Protein AF-A0AAV7W2D0-F1 (afdb_monomer_lite)

Structure (mmCIF, N/CA/C/O backbone):
data_AF-A0AAV7W2D0-F1
#
_entry.id   AF-A0AAV7W2D0-F1
#
loop_
_atom_site.group_PDB
_atom_site.id
_atom_site.type_symbol
_atom_site.label_atom_id
_atom_site.label_alt_id
_atom_site.label_comp_id
_atom_site.label_asym_id
_atom_site.label_entity_id
_atom_site.label_seq_id
_atom_site.pdbx_PDB_ins_code
_atom_site.Cartn_x
_atom_site.Cartn_y
_atom_site.Cartn_z
_atom_site.occupancy
_atom_site.B_iso_or_equiv
_atom_site.auth_seq_id
_atom_site.auth_comp_id
_atom_site.auth_asym_id
_atom_site.auth_atom_id
_atom_site.pdbx_PDB_model_num
ATOM 1 N N . MET A 1 1 ? 49.960 -11.521 -63.221 1.00 61.97 1 MET A N 1
ATOM 2 C CA . MET A 1 1 ? 49.746 -10.919 -61.881 1.00 61.97 1 MET A CA 1
ATOM 3 C C . MET A 1 1 ? 48.527 -9.995 -61.868 1.00 61.97 1 MET A C 1
ATOM 5 O O . MET A 1 1 ? 47.750 -10.076 -60.932 1.00 61.97 1 MET A O 1
ATOM 9 N N . THR A 1 2 ? 48.315 -9.189 -62.912 1.00 75.69 2 THR A N 1
ATOM 10 C CA . THR A 1 2 ? 47.160 -8.281 -63.074 1.00 75.69 2 THR A CA 1
ATOM 11 C C . THR A 1 2 ? 45.812 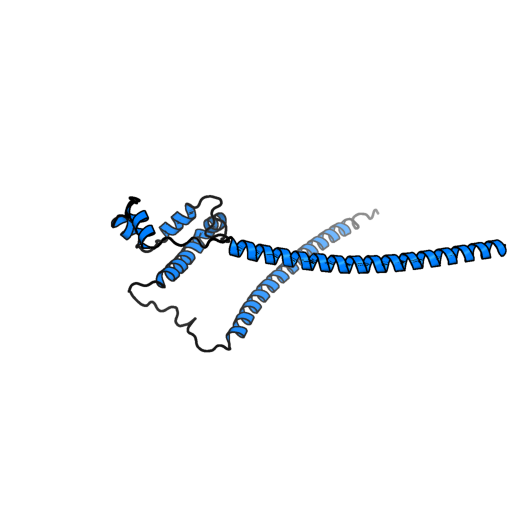-9.000 -63.200 1.00 75.69 2 THR A C 1
ATOM 13 O O . THR A 1 2 ? 44.880 -8.666 -62.487 1.00 75.69 2 THR A O 1
ATOM 16 N N . GLU A 1 3 ? 45.738 -10.079 -63.980 1.00 79.62 3 GLU A N 1
ATOM 17 C CA . GLU A 1 3 ? 44.496 -10.849 -64.199 1.00 79.62 3 GLU A CA 1
ATOM 18 C C . GLU A 1 3 ? 43.924 -11.488 -62.915 1.00 79.62 3 GLU A C 1
ATOM 20 O O . GLU A 1 3 ? 42.714 -11.597 -62.721 1.00 79.62 3 GLU A O 1
ATOM 25 N N . SER A 1 4 ? 44.803 -11.870 -61.981 1.00 86.62 4 SER A N 1
ATOM 26 C CA . SER A 1 4 ? 44.380 -12.354 -60.663 1.00 86.62 4 SER A CA 1
ATOM 27 C C . SER A 1 4 ? 43.773 -11.232 -59.822 1.00 86.62 4 SER A C 1
ATOM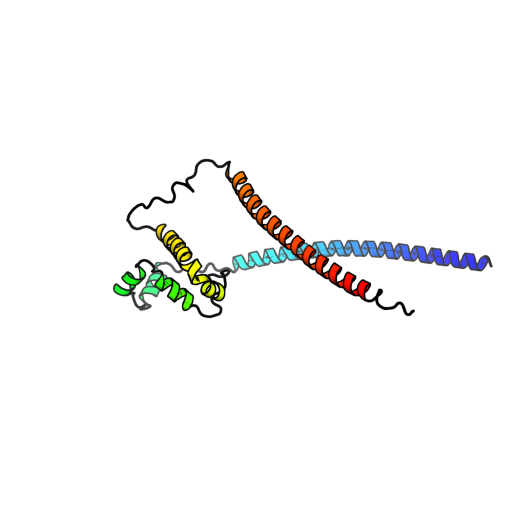 29 O O . SER A 1 4 ? 42.869 -11.489 -59.031 1.00 86.62 4 SER A O 1
ATOM 31 N N . LEU A 1 5 ? 44.277 -10.006 -59.974 1.00 86.62 5 LEU A N 1
ATOM 32 C CA . LEU A 1 5 ? 43.814 -8.833 -59.243 1.00 86.62 5 LEU A CA 1
ATOM 33 C C . LEU A 1 5 ? 42.403 -8.436 -59.700 1.00 86.62 5 LEU A C 1
ATOM 35 O O . LEU A 1 5 ? 41.527 -8.239 -58.860 1.00 86.62 5 LEU A O 1
ATOM 39 N N . ASP A 1 6 ? 42.166 -8.434 -61.013 1.00 90.50 6 ASP A N 1
ATOM 40 C CA . ASP A 1 6 ? 40.868 -8.100 -61.613 1.00 90.50 6 ASP A CA 1
ATOM 41 C C . ASP A 1 6 ? 39.766 -9.062 -61.148 1.00 90.50 6 ASP A C 1
ATOM 43 O O . ASP A 1 6 ? 38.691 -8.643 -60.714 1.00 90.50 6 ASP A O 1
ATOM 47 N N . LYS A 1 7 ? 40.070 -10.365 -61.102 1.00 92.56 7 LYS A N 1
ATOM 48 C CA . LYS A 1 7 ? 39.144 -11.392 -60.600 1.00 92.56 7 LYS A CA 1
ATOM 49 C C . LYS A 1 7 ? 38.806 -11.224 -59.115 1.00 92.56 7 LYS A C 1
ATOM 51 O O . LYS A 1 7 ? 37.699 -11.557 -58.685 1.00 92.56 7 LYS A O 1
ATOM 56 N N . HIS A 1 8 ? 39.752 -10.752 -58.302 1.00 90.19 8 HIS A N 1
ATOM 57 C CA . HIS A 1 8 ? 39.490 -10.446 -56.895 1.00 90.19 8 HIS A CA 1
ATOM 58 C C . HIS A 1 8 ? 38.642 -9.183 -56.734 1.00 90.19 8 HIS A C 1
ATOM 60 O O . HIS A 1 8 ? 37.753 -9.174 -55.883 1.00 90.19 8 HIS A O 1
ATOM 66 N N . MET A 1 9 ? 38.865 -8.165 -57.566 1.00 91.81 9 MET A N 1
ATOM 67 C CA . MET A 1 9 ? 38.054 -6.946 -57.600 1.00 91.81 9 MET A CA 1
ATOM 68 C C . MET A 1 9 ? 36.591 -7.247 -57.940 1.00 91.81 9 MET A C 1
ATOM 70 O O . MET A 1 9 ? 35.699 -6.830 -57.205 1.00 91.81 9 MET A O 1
ATOM 74 N N . GLU A 1 10 ? 36.340 -8.058 -58.967 1.00 93.06 10 GLU A N 1
ATOM 75 C CA . GLU A 1 10 ? 34.978 -8.423 -59.376 1.00 93.06 10 GLU A CA 1
ATOM 76 C C . GLU A 1 10 ? 34.228 -9.203 -58.283 1.00 93.06 10 GLU A C 1
ATOM 78 O O . GLU A 1 10 ? 33.071 -8.915 -57.970 1.00 93.06 10 GLU A O 1
ATOM 83 N N . ARG A 1 11 ? 34.907 -10.148 -57.619 1.00 93.12 11 ARG A N 1
ATOM 84 C CA . ARG A 1 11 ? 34.346 -10.870 -56.462 1.00 93.12 11 ARG A CA 1
ATOM 85 C C . ARG A 1 11 ? 34.028 -9.941 -55.298 1.00 93.12 11 ARG A C 1
ATOM 87 O O . ARG A 1 11 ? 33.037 -10.149 -54.599 1.00 93.12 11 ARG A O 1
ATOM 94 N N . LEU A 1 12 ? 34.878 -8.947 -55.065 1.00 93.44 12 LEU A N 1
ATOM 95 C CA . LEU A 1 12 ? 34.707 -7.989 -53.983 1.00 93.44 12 LEU A CA 1
ATOM 96 C C . LEU A 1 12 ? 33.510 -7.071 -54.260 1.00 93.44 12 LEU A C 1
ATOM 98 O O . LEU A 1 12 ? 32.717 -6.825 -53.353 1.00 93.44 12 LEU A O 1
ATOM 102 N N . ASP A 1 13 ? 33.305 -6.661 -55.509 1.00 94.19 13 ASP A N 1
ATOM 103 C CA . ASP A 1 13 ? 32.125 -5.895 -55.916 1.00 94.19 13 ASP A CA 1
ATOM 104 C C . ASP A 1 13 ? 30.840 -6.728 -55.874 1.00 94.19 13 ASP A C 1
ATOM 106 O O . ASP A 1 13 ? 29.807 -6.248 -55.402 1.00 94.19 13 ASP A O 1
ATOM 110 N N . GLN A 1 14 ? 30.896 -8.004 -56.262 1.00 95.88 14 GLN A N 1
ATOM 111 C CA . GLN A 1 14 ? 29.770 -8.924 -56.098 1.00 95.88 14 GLN A CA 1
ATOM 112 C C . GLN A 1 14 ? 29.417 -9.126 -54.616 1.00 95.88 14 GLN A C 1
ATOM 114 O O . GLN A 1 14 ? 28.241 -9.139 -54.251 1.00 95.88 14 GLN A O 1
ATOM 119 N N . SER A 1 15 ? 30.427 -9.248 -53.751 1.00 92.69 15 SER A N 1
ATOM 120 C CA . SER A 1 15 ? 30.239 -9.352 -52.303 1.00 92.69 15 SER A CA 1
ATOM 121 C C . SER A 1 15 ? 29.612 -8.082 -51.726 1.00 92.69 15 SER A C 1
ATOM 123 O O . SER A 1 15 ? 28.649 -8.174 -50.973 1.00 92.69 15 SER A O 1
ATOM 125 N N . LYS A 1 16 ? 30.085 -6.894 -52.128 1.00 93.44 16 LYS A N 1
ATOM 126 C CA . LYS A 1 16 ? 29.511 -5.605 -51.703 1.00 93.44 16 LYS A CA 1
ATOM 127 C C . LYS A 1 16 ? 28.034 -5.474 -52.061 1.00 93.44 16 LYS A C 1
ATOM 129 O O . LYS A 1 16 ? 27.252 -5.051 -51.220 1.00 93.44 16 LYS A O 1
ATOM 134 N N . ARG A 1 17 ? 27.642 -5.863 -53.280 1.00 94.06 17 ARG A N 1
ATOM 135 C CA . ARG A 1 17 ? 26.231 -5.817 -53.707 1.00 94.06 17 ARG A CA 1
ATOM 136 C C . ARG A 1 17 ? 25.352 -6.713 -52.843 1.00 94.06 17 ARG A C 1
ATOM 138 O O . ARG A 1 17 ? 24.335 -6.259 -52.340 1.00 94.06 17 ARG A O 1
ATOM 145 N N . ARG A 1 18 ? 25.796 -7.948 -52.592 1.00 93.88 18 ARG A N 1
ATOM 146 C CA . ARG A 1 18 ? 25.080 -8.883 -51.713 1.00 93.88 18 ARG A CA 1
ATOM 147 C C . ARG A 1 18 ? 24.964 -8.365 -50.281 1.00 93.88 18 ARG A C 1
ATOM 149 O O . ARG A 1 18 ? 23.927 -8.552 -49.662 1.00 93.88 18 ARG A O 1
ATOM 156 N N . VAL A 1 19 ? 26.019 -7.739 -49.754 1.00 93.81 19 VAL A N 1
ATOM 157 C CA . VAL A 1 19 ? 25.990 -7.129 -48.417 1.00 93.81 19 VAL A CA 1
ATOM 158 C C . VAL A 1 19 ? 24.978 -5.984 -48.378 1.00 93.81 19 VAL A C 1
ATOM 160 O O . VAL A 1 19 ? 24.138 -5.984 -47.489 1.00 93.81 19 VAL A O 1
ATOM 163 N N . SER A 1 20 ? 24.972 -5.101 -49.381 1.00 95.06 20 SER A N 1
ATOM 164 C CA . SER A 1 20 ? 23.987 -4.013 -49.486 1.00 95.06 20 SER A CA 1
ATOM 165 C C . SER A 1 20 ? 22.547 -4.535 -49.519 1.00 95.06 20 SER A C 1
ATOM 167 O O . SER A 1 20 ? 21.706 -4.058 -48.769 1.00 95.06 20 SER A O 1
ATOM 169 N N . GLU A 1 21 ? 22.262 -5.556 -50.332 1.00 95.38 21 GLU A N 1
ATOM 170 C CA . GLU A 1 21 ? 20.924 -6.164 -50.417 1.00 95.38 21 GLU A CA 1
ATOM 171 C C . GLU A 1 21 ? 20.479 -6.786 -49.083 1.00 95.38 21 GLU A C 1
ATOM 173 O O . GLU A 1 21 ? 19.312 -6.692 -48.697 1.00 95.38 21 GLU A O 1
ATOM 178 N N . VAL A 1 22 ? 21.406 -7.423 -48.361 1.00 95.25 22 VAL A N 1
ATOM 179 C CA . VAL A 1 22 ? 21.133 -8.010 -47.042 1.00 95.25 22 VAL A CA 1
ATOM 180 C C . VAL A 1 22 ? 20.904 -6.923 -45.993 1.00 95.25 22 VAL A C 1
ATOM 182 O O . VAL A 1 22 ? 19.995 -7.063 -45.176 1.00 95.25 22 VAL A O 1
ATOM 185 N N . GLU A 1 23 ? 21.682 -5.843 -46.014 1.00 94.31 23 GLU A N 1
ATOM 186 C CA . GLU A 1 23 ? 21.519 -4.697 -45.113 1.00 94.31 23 GLU A CA 1
ATOM 187 C C . GLU A 1 23 ? 20.170 -4.001 -45.340 1.00 94.31 23 GLU A C 1
ATOM 189 O O . GLU A 1 23 ? 19.430 -3.754 -44.381 1.00 94.31 23 GLU A O 1
ATOM 194 N N . ASP A 1 24 ? 19.781 -3.785 -46.597 1.00 94.62 24 ASP A N 1
ATOM 195 C CA . ASP A 1 24 ? 18.469 -3.243 -46.957 1.00 94.62 24 ASP A CA 1
ATOM 196 C C . ASP A 1 24 ? 17.335 -4.175 -46.491 1.00 94.62 24 ASP A C 1
ATOM 198 O O . ASP A 1 24 ? 16.371 -3.738 -45.857 1.00 94.62 24 ASP A O 1
ATOM 202 N N . GLY A 1 25 ? 17.473 -5.489 -46.696 1.00 93.56 25 GLY A N 1
ATOM 203 C CA . GLY A 1 25 ? 16.514 -6.474 -46.189 1.00 93.56 25 GLY A CA 1
ATOM 204 C C . GLY A 1 25 ? 16.410 -6.479 -44.658 1.00 93.56 25 GLY A C 1
ATOM 205 O O . GLY A 1 25 ? 15.312 -6.559 -44.098 1.00 93.56 25 GLY A O 1
ATOM 206 N N . GLN A 1 26 ? 17.537 -6.340 -43.959 1.00 93.88 26 GLN A N 1
ATOM 207 C CA . GLN A 1 26 ? 17.584 -6.289 -42.500 1.00 93.88 26 GLN A CA 1
ATOM 208 C C . GLN A 1 26 ? 16.925 -5.018 -41.955 1.00 93.88 26 GLN A C 1
ATOM 210 O O . GLN A 1 26 ? 16.190 -5.089 -40.966 1.00 93.88 26 GLN A O 1
ATOM 215 N N . THR A 1 27 ? 17.127 -3.866 -42.598 1.00 91.94 27 THR A N 1
ATOM 216 C CA . THR A 1 27 ? 16.454 -2.619 -42.200 1.00 91.94 27 THR A CA 1
ATOM 217 C C . THR A 1 27 ? 14.942 -2.704 -42.412 1.00 91.94 27 THR A C 1
ATOM 219 O O . THR A 1 27 ? 14.177 -2.295 -41.533 1.00 91.94 27 THR A O 1
ATOM 222 N N . GLN A 1 28 ? 14.487 -3.321 -43.506 1.00 93.69 28 GLN A N 1
ATOM 223 C CA . GLN A 1 28 ? 13.065 -3.540 -43.769 1.00 93.69 28 GLN A CA 1
ATOM 224 C C . GLN A 1 28 ? 12.422 -4.490 -42.744 1.00 93.69 28 GLN A C 1
ATOM 226 O O . GLN A 1 28 ? 11.336 -4.205 -42.229 1.00 93.69 28 GLN A O 1
ATOM 231 N N . LEU A 1 29 ? 13.102 -5.587 -42.393 1.00 93.00 29 LEU A N 1
ATOM 232 C CA . LEU A 1 29 ? 12.654 -6.518 -41.351 1.00 93.00 29 LEU A CA 1
ATOM 233 C C . LEU A 1 29 ? 12.600 -5.851 -39.972 1.00 93.00 29 LEU A C 1
ATOM 235 O O . LEU A 1 29 ? 11.618 -6.021 -39.248 1.00 93.00 29 LEU A O 1
ATOM 239 N N . ALA A 1 30 ? 13.608 -5.049 -39.620 1.00 93.31 30 ALA A N 1
ATOM 240 C CA . ALA A 1 30 ? 13.630 -4.303 -38.364 1.00 93.31 30 ALA A CA 1
ATOM 241 C C . ALA A 1 30 ? 12.468 -3.299 -38.280 1.00 93.31 30 ALA A C 1
ATOM 243 O O . ALA A 1 30 ? 11.788 -3.219 -37.253 1.00 93.31 30 ALA A O 1
ATOM 244 N N . ALA A 1 31 ? 12.176 -2.586 -39.371 1.00 92.69 31 ALA A N 1
ATOM 245 C CA . ALA A 1 31 ? 11.026 -1.688 -39.450 1.00 92.69 31 ALA A CA 1
ATOM 246 C C . ALA A 1 31 ? 9.694 -2.444 -39.285 1.00 92.69 31 ALA A C 1
ATOM 248 O O . ALA A 1 31 ? 8.810 -1.995 -38.547 1.00 92.69 31 ALA A O 1
ATOM 249 N N . GLY A 1 32 ? 9.569 -3.620 -39.909 1.00 95.06 32 GLY A N 1
ATOM 250 C CA . GLY A 1 32 ? 8.424 -4.515 -39.738 1.00 95.06 32 GLY A CA 1
ATOM 251 C C . GLY A 1 32 ? 8.246 -4.973 -38.289 1.00 95.06 32 GLY A C 1
ATOM 252 O O . GLY A 1 32 ? 7.140 -4.902 -37.754 1.00 95.06 32 GLY A O 1
ATOM 253 N N . HIS A 1 33 ? 9.335 -5.355 -37.620 1.00 94.50 33 HIS A N 1
ATOM 254 C CA . HIS A 1 33 ? 9.314 -5.777 -36.219 1.00 94.50 33 HIS A CA 1
ATOM 255 C C . HIS A 1 33 ? 8.861 -4.650 -35.280 1.00 94.50 33 HIS A C 1
ATOM 257 O O . HIS A 1 33 ? 8.047 -4.871 -34.384 1.00 94.50 33 HIS A O 1
ATOM 263 N N . VAL A 1 34 ? 9.326 -3.417 -35.507 1.00 95.56 34 VAL A N 1
ATOM 264 C CA . VAL A 1 34 ? 8.880 -2.244 -34.735 1.00 95.56 34 VAL A CA 1
ATOM 265 C C . VAL A 1 34 ? 7.391 -1.976 -34.949 1.00 95.56 34 VAL A C 1
ATOM 267 O O . VAL A 1 34 ? 6.681 -1.667 -33.990 1.00 95.56 34 VAL A O 1
ATOM 270 N N . LYS A 1 35 ? 6.894 -2.103 -36.184 1.00 95.75 35 LYS A N 1
ATOM 271 C CA . LYS A 1 35 ? 5.468 -1.929 -36.483 1.00 95.75 35 LYS A CA 1
ATOM 272 C C . LYS A 1 35 ? 4.618 -2.988 -35.779 1.00 95.75 35 LYS A C 1
ATOM 274 O O . LYS A 1 35 ? 3.667 -2.633 -35.088 1.00 95.75 35 LYS A O 1
ATOM 279 N N . LEU A 1 36 ? 5.001 -4.257 -35.895 1.00 95.50 36 LEU A N 1
ATOM 280 C CA . LEU A 1 36 ? 4.285 -5.368 -35.271 1.00 95.50 36 LEU A CA 1
ATOM 281 C C . LEU A 1 36 ? 4.289 -5.255 -33.740 1.00 95.50 36 LEU A C 1
ATOM 283 O O . LEU A 1 36 ? 3.260 -5.444 -33.103 1.00 95.50 36 LEU A O 1
ATOM 287 N N . SER A 1 37 ? 5.421 -4.870 -33.146 1.00 96.12 37 SER A N 1
ATOM 288 C CA . SER A 1 37 ? 5.540 -4.637 -31.701 1.00 96.12 37 SER A CA 1
ATOM 289 C C . SER A 1 37 ? 4.566 -3.558 -31.207 1.00 96.12 37 SER A C 1
ATOM 291 O O . SER A 1 37 ? 3.891 -3.743 -30.193 1.00 96.12 37 SER A O 1
ATOM 293 N N . LYS A 1 38 ? 4.405 -2.463 -31.966 1.00 96.19 38 LYS A N 1
ATOM 294 C CA . LYS A 1 38 ? 3.415 -1.415 -31.660 1.00 96.19 38 LYS A CA 1
ATOM 295 C C . LYS A 1 38 ? 1.977 -1.925 -31.761 1.00 96.19 38 LYS A C 1
ATOM 297 O O . LYS A 1 38 ? 1.157 -1.583 -30.911 1.00 96.19 38 LYS A O 1
ATOM 302 N N . GLU A 1 39 ? 1.669 -2.732 -32.773 1.00 96.62 39 GLU A N 1
ATOM 303 C CA . GLU A 1 39 ? 0.338 -3.330 -32.937 1.00 96.62 39 GLU A CA 1
ATOM 304 C C . GLU A 1 39 ? 0.007 -4.284 -31.785 1.00 96.62 39 GLU A C 1
ATOM 306 O O . GLU A 1 39 ? -1.063 -4.169 -31.188 1.00 96.62 39 GLU A O 1
ATOM 311 N N . VAL A 1 40 ? 0.946 -5.152 -31.399 1.00 97.12 40 VAL A N 1
ATOM 312 C CA . VAL A 1 40 ? 0.796 -6.050 -30.244 1.00 97.12 40 VAL A CA 1
ATOM 313 C C . VAL A 1 40 ? 0.577 -5.255 -28.960 1.00 97.12 40 VAL A C 1
ATOM 315 O O . VAL A 1 40 ? -0.352 -5.552 -28.214 1.00 97.12 40 VAL A O 1
ATOM 318 N N . HIS A 1 41 ? 1.370 -4.209 -28.714 1.00 95.19 41 HIS A N 1
ATOM 319 C CA . HIS A 1 41 ? 1.198 -3.376 -27.524 1.00 95.19 41 HIS A CA 1
ATOM 320 C C . HIS A 1 41 ? -0.173 -2.682 -27.495 1.00 95.19 41 HIS A C 1
ATOM 322 O O . HIS A 1 41 ? -0.835 -2.653 -26.461 1.00 95.19 41 HIS A O 1
ATOM 328 N N . SER A 1 42 ? -0.649 -2.187 -28.642 1.00 96.31 42 SER A N 1
ATOM 329 C CA . SER A 1 42 ? -1.995 -1.615 -28.752 1.00 96.31 42 SER A CA 1
ATOM 330 C C . SER A 1 42 ? -3.096 -2.645 -28.488 1.00 96.31 42 SER A C 1
ATOM 332 O O . SER A 1 42 ? -4.106 -2.308 -27.870 1.00 96.31 42 SER A O 1
ATOM 334 N N . LEU A 1 43 ? -2.925 -3.885 -28.951 1.00 95.00 43 LEU A N 1
ATOM 335 C CA . LEU A 1 43 ? -3.881 -4.961 -28.702 1.00 95.00 43 LEU A CA 1
ATOM 336 C C . LEU A 1 43 ? -3.902 -5.379 -27.231 1.00 95.00 43 LEU A C 1
ATOM 338 O O . LEU A 1 43 ? -4.990 -5.574 -26.700 1.00 95.00 43 LEU A O 1
ATOM 342 N N . LEU A 1 44 ? -2.747 -5.445 -26.566 1.00 94.62 44 LEU A N 1
ATOM 343 C CA . LEU A 1 44 ? -2.668 -5.744 -25.133 1.00 94.62 44 LEU A CA 1
ATOM 344 C C . LEU A 1 44 ? -3.470 -4.735 -24.303 1.00 94.62 44 LEU A C 1
ATOM 346 O O . LEU A 1 44 ? -4.335 -5.138 -23.535 1.00 94.62 44 LEU A O 1
ATOM 350 N N . LEU A 1 45 ? -3.291 -3.434 -24.554 1.00 93.38 45 LEU A N 1
ATOM 351 C CA . LEU A 1 45 ? -4.061 -2.393 -23.861 1.00 93.38 45 LEU A CA 1
ATOM 352 C C . LEU A 1 45 ? -5.577 -2.535 -24.074 1.00 93.38 45 LEU A C 1
ATOM 354 O O . LEU A 1 45 ? -6.364 -2.275 -23.169 1.00 93.38 45 LEU A O 1
ATOM 358 N N . LYS A 1 46 ? -6.008 -2.963 -25.268 1.00 95.75 46 LYS A N 1
ATOM 359 C CA . LYS A 1 46 ? -7.432 -3.202 -25.549 1.00 95.75 46 LYS A CA 1
ATOM 360 C C . LYS A 1 46 ? -7.973 -4.419 -24.804 1.00 95.75 46 LYS A C 1
ATOM 362 O O . LYS A 1 46 ? -9.138 -4.399 -24.418 1.00 95.75 46 LYS A O 1
ATOM 367 N N . VAL A 1 47 ? -7.170 -5.468 -24.635 1.00 94.50 47 VAL A N 1
ATOM 368 C CA . VAL A 1 47 ? -7.562 -6.648 -23.854 1.00 94.50 47 VAL A CA 1
ATOM 369 C C . VAL A 1 47 ? -7.736 -6.262 -22.391 1.00 94.50 47 VAL A C 1
ATOM 371 O O . VAL A 1 47 ? -8.796 -6.544 -21.842 1.00 94.50 47 VAL A O 1
ATOM 374 N N . ASP A 1 48 ? -6.789 -5.523 -21.813 1.00 92.50 48 ASP A N 1
ATOM 375 C CA . ASP A 1 48 ? -6.885 -5.044 -20.428 1.00 92.50 48 ASP A CA 1
ATOM 376 C C . ASP A 1 48 ? -8.160 -4.209 -20.208 1.00 92.50 48 ASP A C 1
ATOM 378 O O . ASP A 1 48 ? -8.928 -4.445 -19.272 1.00 92.50 48 ASP A O 1
ATOM 382 N N . ASP A 1 49 ? -8.459 -3.282 -21.123 1.00 91.75 49 ASP A N 1
ATOM 383 C CA . ASP A 1 49 ? -9.686 -2.478 -21.089 1.00 91.75 49 ASP A CA 1
ATOM 384 C C . ASP A 1 49 ? -10.961 -3.337 -21.166 1.00 91.75 49 ASP A C 1
ATOM 386 O O . ASP A 1 49 ? -11.959 -3.053 -20.491 1.00 91.75 49 ASP A O 1
ATOM 390 N N . LEU A 1 50 ? -10.962 -4.378 -22.004 1.00 91.00 50 LEU A N 1
ATOM 391 C CA . LEU A 1 50 ? -12.091 -5.299 -22.146 1.00 91.00 50 LEU A CA 1
ATOM 392 C C . LEU A 1 50 ? -12.260 -6.184 -20.913 1.00 91.00 50 LEU A C 1
ATOM 394 O O . LEU A 1 50 ? -13.395 -6.415 -20.488 1.00 91.00 50 LEU A O 1
ATOM 398 N N . GLU A 1 51 ? -11.165 -6.636 -20.310 1.00 88.25 51 GLU A N 1
ATOM 399 C CA . GLU A 1 51 ? -11.192 -7.374 -19.055 1.00 88.25 51 GLU A CA 1
ATOM 400 C C . GLU A 1 51 ? -11.770 -6.502 -17.946 1.00 88.25 51 GLU A C 1
ATOM 402 O O . GLU A 1 51 ? -12.764 -6.887 -17.338 1.00 88.25 51 GLU A O 1
ATOM 407 N N . VAL A 1 52 ? -11.277 -5.279 -17.751 1.00 83.31 52 VAL A N 1
ATOM 408 C CA . VAL A 1 52 ? -11.808 -4.365 -16.727 1.00 83.31 52 VAL A CA 1
ATOM 409 C C . VAL A 1 52 ? -13.306 -4.092 -16.926 1.00 83.31 52 VAL A C 1
ATOM 411 O O . VAL A 1 52 ? -14.070 -4.061 -15.957 1.00 83.31 52 VAL A O 1
ATOM 414 N N . ARG A 1 53 ? -13.770 -3.939 -18.174 1.00 82.81 53 ARG A N 1
ATOM 415 C CA . ARG A 1 53 ? -15.207 -3.797 -18.487 1.00 82.81 53 ARG A CA 1
ATOM 416 C C . ARG A 1 53 ? -15.998 -5.067 -18.177 1.00 82.81 53 ARG A C 1
ATOM 418 O O . ARG A 1 53 ? -17.084 -4.980 -17.609 1.00 82.81 53 ARG A O 1
ATOM 425 N N . SER A 1 54 ? -15.457 -6.235 -18.514 1.00 83.19 54 SER A N 1
ATOM 426 C CA . SER A 1 54 ? -16.059 -7.534 -18.203 1.00 83.19 54 SER A CA 1
ATOM 427 C C . SER A 1 54 ? -16.174 -7.744 -16.692 1.00 83.19 54 SER A C 1
ATOM 429 O O . SER A 1 54 ? -17.238 -8.106 -16.193 1.00 83.19 54 SER A O 1
ATOM 431 N N . TRP A 1 55 ? -15.126 -7.411 -15.938 1.00 78.56 55 TRP A N 1
ATOM 432 C CA . TRP A 1 55 ? -15.119 -7.466 -14.478 1.00 78.56 55 TRP A CA 1
ATOM 433 C C . TRP A 1 55 ? -16.144 -6.507 -13.875 1.00 78.56 55 TRP A C 1
ATOM 435 O O . TRP A 1 55 ? -16.842 -6.887 -12.942 1.00 78.56 55 TRP A O 1
ATOM 445 N N . ARG A 1 56 ? -16.313 -5.305 -14.438 1.00 72.25 56 ARG A N 1
ATOM 446 C CA . ARG A 1 56 ? -17.355 -4.363 -14.003 1.00 72.25 56 ARG A CA 1
ATOM 447 C C . ARG A 1 56 ? -18.763 -4.923 -14.194 1.00 72.25 56 ARG A C 1
ATOM 449 O O . ARG A 1 56 ? -19.595 -4.753 -13.315 1.00 72.25 56 ARG A O 1
ATOM 456 N N . ASN A 1 57 ? -19.010 -5.615 -15.302 1.00 69.06 57 ASN A N 1
ATOM 457 C CA . ASN A 1 57 ? -20.299 -6.262 -15.553 1.00 69.06 57 ASN A CA 1
ATOM 458 C C . ASN A 1 57 ? -20.500 -7.521 -14.694 1.00 69.06 57 ASN A C 1
ATOM 460 O O . ASN A 1 57 ? -21.633 -7.883 -14.393 1.00 69.06 57 ASN A O 1
ATOM 464 N N . LYS A 1 58 ? -19.407 -8.187 -14.303 1.00 76.69 58 LYS A N 1
ATOM 465 C CA . LYS A 1 58 ? -19.412 -9.376 -13.442 1.00 76.69 58 LYS A CA 1
ATOM 466 C C . LYS A 1 58 ? -19.442 -9.044 -11.949 1.00 76.69 58 LYS A C 1
ATOM 468 O O . LYS A 1 58 ? -19.755 -9.919 -11.142 1.00 76.69 58 LYS A O 1
ATOM 473 N N . LEU A 1 59 ? -19.154 -7.800 -11.564 1.00 65.06 59 LEU A N 1
ATOM 474 C CA . LEU A 1 59 ? -19.503 -7.299 -10.243 1.00 65.06 59 LEU A CA 1
ATOM 475 C C . LEU A 1 59 ? -21.030 -7.245 -10.156 1.00 65.06 59 LEU A C 1
ATOM 477 O O . LEU A 1 59 ? -21.669 -6.241 -10.460 1.00 65.06 59 LEU A O 1
ATOM 481 N N . HIS A 1 60 ? -21.617 -8.343 -9.690 1.00 59.25 60 HIS A N 1
ATOM 482 C CA . HIS A 1 60 ? -22.871 -8.264 -8.972 1.00 59.25 60 HIS A CA 1
ATOM 483 C C . HIS A 1 60 ? -22.606 -7.313 -7.809 1.00 59.25 60 HIS A C 1
ATOM 485 O O . HIS A 1 60 ? -21.894 -7.659 -6.865 1.00 59.25 60 HIS A O 1
ATOM 491 N N . ILE A 1 61 ? -23.129 -6.090 -7.895 1.00 58.84 61 ILE A N 1
ATOM 492 C CA . ILE A 1 61 ? -23.417 -5.314 -6.696 1.00 58.84 61 ILE A CA 1
ATOM 493 C C . ILE A 1 61 ? -24.218 -6.295 -5.850 1.00 58.84 61 ILE A C 1
ATOM 495 O O . ILE A 1 61 ? -25.313 -6.684 -6.257 1.00 58.84 61 ILE A O 1
ATOM 499 N N . VAL A 1 62 ? -23.620 -6.805 -4.769 1.00 58.62 62 VAL A N 1
ATOM 500 C CA . VAL A 1 62 ? -24.362 -7.558 -3.764 1.00 58.62 62 VAL A CA 1
ATOM 501 C C . VAL A 1 62 ? -25.458 -6.595 -3.375 1.00 58.62 62 VAL A C 1
ATOM 503 O O . VAL A 1 62 ? -25.178 -5.566 -2.761 1.00 58.62 62 VAL A O 1
ATOM 506 N N . VAL A 1 63 ? -26.663 -6.860 -3.877 1.00 58.53 63 VAL A N 1
ATOM 507 C CA . VAL A 1 63 ? -27.853 -6.127 -3.494 1.00 58.53 63 VAL A CA 1
ATOM 508 C C . VAL A 1 63 ? -27.833 -6.232 -1.987 1.00 58.53 63 VAL A C 1
ATOM 510 O O . VAL A 1 63 ? -27.905 -7.332 -1.435 1.00 58.53 63 VAL A O 1
ATOM 513 N N . THR A 1 64 ? -27.560 -5.106 -1.334 1.00 58.00 64 THR A N 1
ATOM 514 C CA . THR A 1 64 ? -27.659 -5.020 0.110 1.00 58.00 64 THR A CA 1
ATOM 515 C C . THR A 1 64 ? -29.057 -5.528 0.418 1.00 58.00 64 THR A C 1
ATOM 517 O O . THR A 1 64 ? -29.991 -4.994 -0.188 1.00 58.00 64 THR A O 1
ATOM 520 N N . PRO A 1 65 ? -29.223 -6.582 1.236 1.00 60.47 65 PRO A N 1
ATOM 521 C CA . PRO A 1 65 ? -30.560 -7.024 1.596 1.00 60.47 65 PRO A CA 1
ATOM 522 C C . PRO A 1 65 ? -31.350 -5.801 2.058 1.00 60.47 65 PRO A C 1
ATOM 524 O O . PRO A 1 65 ? -30.773 -4.919 2.708 1.00 60.47 65 PRO A O 1
ATOM 527 N N . ASP A 1 66 ? -32.633 -5.736 1.690 1.00 72.62 66 ASP A N 1
ATOM 528 C CA . ASP A 1 66 ? -33.544 -4.734 2.238 1.00 72.62 66 ASP A CA 1
ATOM 529 C C . ASP A 1 66 ? -33.292 -4.667 3.745 1.00 72.62 66 ASP A C 1
ATOM 531 O O . ASP A 1 66 ? -33.184 -5.707 4.404 1.00 72.62 66 ASP A O 1
ATOM 535 N N . GLN A 1 67 ? -33.095 -3.461 4.287 1.00 68.38 67 GLN A N 1
ATOM 536 C CA . GLN A 1 67 ? -32.659 -3.305 5.681 1.00 68.38 67 GLN A CA 1
ATOM 537 C C . GLN A 1 67 ? -33.576 -4.068 6.648 1.00 68.38 67 GLN A C 1
ATOM 539 O O . GLN A 1 67 ? -33.102 -4.584 7.656 1.00 68.38 67 GLN A O 1
ATOM 544 N N . GLU A 1 68 ? -34.855 -4.204 6.295 1.00 74.88 68 GLU A N 1
ATOM 545 C CA . GLU A 1 68 ? -35.858 -4.998 7.003 1.00 74.88 68 GLU A CA 1
ATOM 546 C C . GLU A 1 68 ? -35.548 -6.504 7.006 1.00 74.88 68 GLU A C 1
ATOM 548 O O . GLU A 1 68 ? -35.594 -7.121 8.065 1.00 74.88 68 GLU A O 1
ATOM 553 N N . ALA A 1 69 ? -35.145 -7.089 5.873 1.00 79.06 69 ALA A N 1
ATOM 554 C CA . ALA A 1 69 ? -34.768 -8.503 5.783 1.00 79.06 69 ALA A CA 1
ATOM 555 C C . ALA A 1 69 ? -33.459 -8.806 6.534 1.00 79.06 69 ALA A C 1
ATOM 557 O O . ALA A 1 69 ? -33.313 -9.865 7.146 1.00 79.06 69 ALA A O 1
ATOM 558 N N . LEU A 1 70 ? -32.505 -7.867 6.527 1.00 79.38 70 LEU A N 1
ATOM 559 C CA . LEU A 1 70 ? -31.287 -7.977 7.333 1.00 79.38 70 LEU A CA 1
ATOM 560 C C . LEU A 1 70 ? -31.606 -7.894 8.831 1.00 79.38 70 LEU A C 1
ATOM 562 O O . LEU A 1 70 ? -31.078 -8.681 9.613 1.00 79.38 70 LEU A O 1
ATOM 566 N N . LEU A 1 71 ? -32.449 -6.940 9.234 1.00 75.88 71 LEU A N 1
ATOM 567 C CA . LEU A 1 71 ? -32.872 -6.776 10.623 1.00 75.88 71 LEU A CA 1
ATOM 568 C C . LEU A 1 71 ? -33.622 -8.011 11.118 1.00 75.88 71 LEU A C 1
ATOM 570 O O . LEU A 1 71 ? -33.311 -8.483 12.205 1.00 75.88 71 LEU A O 1
ATOM 574 N N . ASP A 1 72 ? -34.528 -8.565 10.313 1.00 82.94 72 ASP A N 1
ATOM 575 C CA . ASP A 1 72 ? -35.246 -9.800 10.632 1.00 82.94 72 ASP A CA 1
ATOM 576 C C . ASP A 1 72 ? -34.291 -10.9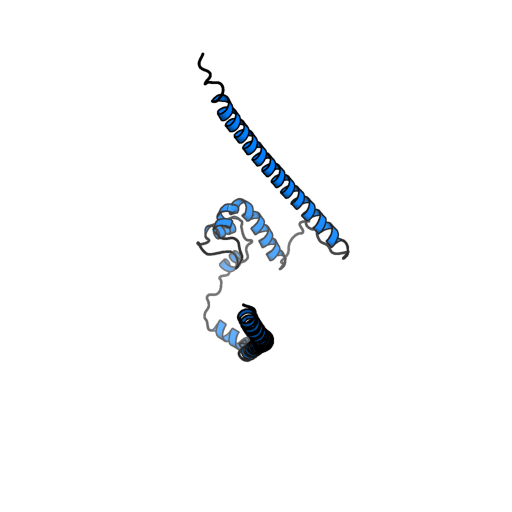92 10.793 1.00 82.94 72 ASP A C 1
ATOM 578 O O . ASP A 1 72 ? -34.363 -11.748 11.760 1.00 82.94 72 ASP A O 1
ATOM 582 N N . TYR A 1 73 ? -33.299 -11.125 9.916 1.00 82.50 73 TYR A N 1
ATOM 583 C CA . TYR A 1 73 ? -32.268 -12.148 10.074 1.00 82.50 73 TYR A CA 1
ATOM 584 C C . TYR A 1 73 ? -31.442 -11.959 11.360 1.00 82.50 73 TYR A C 1
ATOM 586 O O . TYR A 1 73 ? -31.195 -12.915 12.100 1.00 82.50 73 TYR A O 1
ATOM 594 N N . LEU A 1 74 ? -31.029 -10.725 11.662 1.00 77.62 74 LEU A N 1
ATOM 595 C CA . LEU A 1 74 ? -30.226 -10.409 12.847 1.00 77.62 74 LEU A CA 1
ATOM 596 C C . LEU A 1 74 ? -31.008 -10.541 14.160 1.00 77.62 74 LEU A C 1
ATOM 598 O O . LEU A 1 74 ? -30.387 -10.794 15.189 1.00 77.62 74 LEU A O 1
ATOM 602 N N . THR A 1 75 ? -32.334 -10.381 14.156 1.00 78.19 75 THR A N 1
ATOM 603 C CA . THR A 1 75 ? -33.177 -10.634 15.336 1.00 78.19 75 THR A CA 1
ATOM 604 C C . THR A 1 75 ? -33.402 -12.126 15.567 1.00 78.19 75 THR A C 1
ATOM 606 O O . THR A 1 75 ? -33.502 -12.541 16.722 1.00 78.19 75 THR A O 1
ATOM 609 N N . HIS A 1 76 ? -33.434 -12.937 14.504 1.00 83.00 76 HIS A N 1
ATOM 610 C CA . HIS A 1 76 ? -33.560 -14.395 14.595 1.00 83.00 76 HIS A CA 1
ATOM 611 C C . HIS A 1 76 ? -32.262 -15.090 15.019 1.00 83.00 76 HIS A C 1
ATOM 613 O O . HIS A 1 76 ? -32.303 -16.123 15.695 1.00 83.00 76 HIS A O 1
ATOM 619 N N . ILE A 1 77 ? -31.097 -14.531 14.680 1.00 84.19 77 ILE A N 1
ATOM 620 C CA . ILE A 1 77 ? -29.840 -14.953 15.296 1.00 84.19 77 ILE A CA 1
ATOM 621 C C . ILE A 1 77 ? -29.853 -14.409 16.720 1.00 84.19 77 ILE A C 1
ATOM 623 O O . ILE A 1 77 ? -29.657 -13.219 16.937 1.00 84.19 77 ILE A O 1
ATOM 627 N N . ASN A 1 78 ? -30.078 -15.285 17.694 1.00 74.69 78 ASN A N 1
ATOM 628 C CA . ASN A 1 78 ? -30.145 -14.958 19.118 1.00 74.69 78 ASN A CA 1
ATOM 629 C C . ASN A 1 78 ? -28.757 -14.546 19.666 1.00 74.69 78 ASN A C 1
ATOM 631 O O . ASN A 1 78 ? -28.148 -15.245 20.478 1.00 74.69 78 ASN A O 1
ATOM 635 N N . MET A 1 79 ? -28.202 -13.447 19.147 1.00 76.81 79 MET A N 1
ATOM 636 C CA . MET A 1 79 ? -26.883 -12.946 19.496 1.00 76.81 79 MET A CA 1
ATOM 637 C C . MET A 1 79 ? -26.910 -12.466 20.947 1.00 76.81 79 MET A C 1
ATOM 639 O O . MET A 1 79 ? -27.823 -11.722 21.326 1.00 76.81 79 MET A O 1
ATOM 643 N N . PRO A 1 80 ? -25.921 -12.860 21.766 1.00 80.50 80 PRO A N 1
ATOM 644 C CA . PRO A 1 80 ? -25.829 -12.377 23.131 1.00 80.50 80 PRO A CA 1
ATOM 645 C C . PRO A 1 80 ? -25.760 -10.849 23.114 1.00 80.50 80 PRO A C 1
ATOM 647 O O . PRO A 1 80 ? -24.875 -10.255 22.497 1.00 80.50 80 PRO A O 1
ATOM 650 N N . ARG A 1 81 ? -26.737 -10.211 23.764 1.00 77.62 81 ARG A N 1
ATOM 651 C CA . ARG A 1 81 ? -26.743 -8.758 23.930 1.00 77.62 81 ARG A CA 1
ATOM 652 C C . ARG A 1 81 ? -25.706 -8.384 24.976 1.00 77.62 81 ARG A C 1
ATOM 654 O O . ARG A 1 81 ? -25.579 -9.054 25.999 1.00 77.62 81 ARG A O 1
ATOM 661 N N . LEU A 1 82 ? -24.981 -7.307 24.703 1.00 83.75 82 LEU A N 1
ATOM 662 C CA . LEU A 1 82 ? -24.014 -6.748 25.633 1.00 83.75 82 LEU A CA 1
ATOM 663 C C . LEU A 1 82 ? -24.724 -6.382 26.944 1.00 83.75 82 LEU A C 1
ATOM 665 O O . LEU A 1 82 ? -25.785 -5.753 26.908 1.00 83.75 82 LEU A O 1
ATOM 669 N N . THR A 1 83 ? -24.168 -6.783 28.087 1.00 89.44 83 THR A N 1
ATOM 670 C CA . THR A 1 83 ? -24.745 -6.391 29.376 1.00 89.44 83 THR A CA 1
ATOM 671 C C . THR A 1 83 ? -24.530 -4.897 29.609 1.00 89.44 83 THR A C 1
ATOM 673 O O . THR A 1 83 ? -23.587 -4.309 29.076 1.00 89.44 83 THR A O 1
ATOM 676 N N . ASP A 1 84 ? -25.378 -4.267 30.426 1.00 88.31 84 ASP A N 1
ATOM 677 C CA . ASP A 1 84 ? -25.197 -2.850 30.768 1.00 88.31 84 ASP A CA 1
ATOM 678 C C . ASP A 1 84 ? -23.818 -2.594 31.400 1.00 88.31 84 ASP A C 1
ATOM 680 O O . ASP A 1 84 ? -23.185 -1.588 31.103 1.00 88.31 84 ASP A O 1
ATOM 684 N N . LYS A 1 85 ? -23.298 -3.557 32.176 1.00 88.62 85 LYS A N 1
ATOM 685 C CA . LYS A 1 85 ? -21.960 -3.483 32.778 1.00 88.62 85 LYS A CA 1
ATOM 686 C C . LYS A 1 85 ? -20.852 -3.477 31.728 1.00 88.62 85 LYS A C 1
ATOM 688 O O . LYS A 1 85 ? -19.957 -2.643 31.797 1.00 88.62 85 LYS A O 1
ATOM 693 N N . ASP A 1 86 ? -20.917 -4.385 30.756 1.00 87.12 86 ASP A N 1
ATOM 694 C CA . ASP A 1 86 ? -19.915 -4.449 29.688 1.00 87.12 86 ASP A CA 1
ATOM 695 C C . ASP A 1 86 ? -19.986 -3.203 28.800 1.00 87.12 86 ASP A C 1
ATOM 697 O O . ASP A 1 86 ? -18.959 -2.701 28.346 1.00 87.12 86 ASP A O 1
ATOM 701 N N . ARG A 1 87 ? -21.192 -2.659 28.589 1.00 86.81 87 ARG A N 1
ATOM 702 C CA . ARG A 1 87 ? -21.374 -1.383 27.892 1.00 86.81 87 ARG A CA 1
ATOM 703 C C . ARG A 1 87 ? -20.683 -0.253 28.640 1.00 86.81 87 ARG A C 1
ATOM 705 O O . ARG A 1 87 ? -19.943 0.496 28.015 1.00 86.81 87 ARG A O 1
ATOM 712 N N . ASP A 1 88 ? -20.897 -0.139 29.943 1.00 88.31 88 ASP A N 1
ATOM 713 C CA . ASP A 1 88 ? -20.319 0.945 30.736 1.00 88.31 88 ASP A CA 1
ATOM 714 C C . ASP A 1 88 ? -18.782 0.859 30.769 1.00 88.31 88 ASP A C 1
ATOM 716 O O . ASP A 1 88 ? -18.110 1.882 30.647 1.00 88.31 88 ASP A O 1
ATOM 720 N N . VAL A 1 89 ? -18.219 -0.355 30.821 1.00 87.88 89 VAL A N 1
ATOM 721 C CA . VAL A 1 89 ? -16.768 -0.587 30.693 1.00 87.88 89 VAL A CA 1
ATOM 722 C C . VAL A 1 89 ? -16.254 -0.175 29.311 1.00 87.88 89 VAL A C 1
ATOM 724 O O . VAL A 1 89 ? -15.249 0.521 29.216 1.00 87.88 89 VAL A O 1
ATOM 727 N N . LEU A 1 90 ? -16.944 -0.548 28.229 1.00 84.25 90 LEU A N 1
ATOM 728 C CA . LEU A 1 90 ? -16.534 -0.199 26.861 1.00 84.25 90 LEU A CA 1
ATOM 729 C C . LEU A 1 90 ? -16.696 1.291 26.530 1.00 84.25 90 LEU A C 1
ATOM 731 O O . LEU A 1 90 ? -16.038 1.791 25.616 1.00 84.25 90 LEU A O 1
ATOM 735 N N . MET A 1 91 ? -17.584 1.988 27.239 1.00 82.00 91 MET A N 1
ATOM 736 C CA . MET A 1 91 ? -17.794 3.430 27.103 1.00 82.00 91 MET A CA 1
ATOM 737 C C . MET A 1 91 ? -16.844 4.250 27.987 1.00 82.00 91 MET A C 1
ATOM 739 O O . MET A 1 91 ? -16.788 5.473 27.838 1.00 82.00 91 MET A O 1
ATOM 743 N N . ALA A 1 92 ? -16.095 3.611 28.890 1.00 85.25 92 ALA A N 1
ATOM 744 C CA . ALA A 1 92 ? -15.121 4.291 29.729 1.00 85.25 92 ALA A CA 1
ATOM 745 C C . ALA A 1 92 ? -13.922 4.813 28.903 1.00 85.25 92 ALA A C 1
ATOM 747 O O . ALA A 1 92 ? -13.575 4.245 27.860 1.00 85.25 92 ALA A O 1
ATOM 748 N N . PRO A 1 93 ? -13.263 5.901 29.345 1.00 85.50 93 PRO A N 1
ATOM 749 C CA . PRO A 1 93 ? -12.030 6.372 28.725 1.00 85.50 93 PRO A CA 1
ATOM 750 C C . PRO A 1 93 ? -10.938 5.301 28.762 1.00 85.50 93 PRO A C 1
ATOM 752 O O . PRO A 1 93 ? -10.723 4.671 29.794 1.00 85.50 93 PRO A O 1
ATOM 755 N N . LEU A 1 94 ? -10.210 5.150 27.653 1.00 85.56 94 LEU A N 1
ATOM 756 C CA . LEU A 1 94 ? -9.121 4.181 27.551 1.00 85.56 94 LEU A CA 1
ATOM 757 C C . LEU A 1 94 ? -7.943 4.593 28.446 1.00 85.56 94 LEU A C 1
ATOM 759 O O . LEU A 1 94 ? -7.398 5.702 28.311 1.00 85.56 94 LEU A O 1
ATOM 763 N N . MET A 1 95 ? -7.539 3.689 29.335 1.00 87.75 95 MET A N 1
ATOM 764 C CA . MET A 1 95 ? -6.461 3.902 30.299 1.00 87.75 95 MET A CA 1
ATOM 765 C C . MET A 1 95 ? -5.087 3.547 29.709 1.00 87.75 95 MET A C 1
ATOM 767 O O . MET A 1 95 ? -4.965 2.723 28.800 1.00 87.75 95 MET A O 1
ATOM 771 N N . LEU A 1 96 ? -4.016 4.158 30.233 1.00 87.06 96 LEU A N 1
ATOM 772 C CA . LEU A 1 96 ? -2.645 3.907 29.755 1.00 87.06 96 LEU A CA 1
ATOM 773 C C . LEU A 1 96 ? -2.210 2.457 30.001 1.00 87.06 96 LEU A C 1
ATOM 775 O O . LEU A 1 96 ? -1.511 1.866 29.178 1.00 87.06 96 LEU A O 1
ATOM 779 N N . GLU A 1 97 ? -2.647 1.876 31.113 1.00 89.75 97 GLU A N 1
ATOM 780 C CA . GLU A 1 97 ? -2.371 0.498 31.504 1.00 89.75 97 GLU A CA 1
ATOM 781 C C . GLU A 1 97 ? -3.029 -0.495 30.542 1.00 89.75 97 GLU A C 1
ATOM 783 O O . GLU A 1 97 ? -2.423 -1.500 30.174 1.00 89.75 97 GLU A O 1
ATOM 788 N N . GLU A 1 98 ? -4.242 -0.190 30.076 1.00 88.12 98 GLU A N 1
ATOM 789 C CA . GLU A 1 98 ? -4.956 -0.999 29.084 1.00 88.12 98 GLU A CA 1
ATOM 790 C C . GLU A 1 98 ? -4.248 -0.955 27.728 1.00 88.12 98 GLU A C 1
ATOM 792 O O . GLU A 1 98 ? -4.129 -1.978 27.051 1.00 88.12 98 GLU A O 1
ATOM 797 N N . MET A 1 99 ? -3.703 0.206 27.353 1.00 87.50 99 MET A N 1
ATOM 798 C CA . MET A 1 99 ? -2.889 0.348 26.144 1.00 87.50 99 MET A CA 1
ATOM 799 C C . MET A 1 99 ? -1.564 -0.415 26.247 1.00 87.50 99 MET A C 1
ATOM 801 O O . MET A 1 99 ? -1.174 -1.087 25.289 1.00 87.50 99 MET A O 1
ATOM 805 N N . ASP A 1 100 ? -0.879 -0.371 27.394 1.00 90.44 100 ASP A N 1
ATOM 806 C CA . ASP A 1 100 ? 0.336 -1.168 27.612 1.00 90.44 100 ASP A CA 1
ATOM 807 C C . ASP A 1 100 ? 0.030 -2.671 27.597 1.00 90.44 100 ASP A C 1
ATOM 809 O O . ASP A 1 100 ? 0.730 -3.447 26.938 1.00 90.44 100 ASP A O 1
ATOM 813 N N . GLY A 1 101 ? -1.062 -3.084 28.243 1.00 90.00 101 GLY A N 1
ATOM 814 C CA . GLY A 1 101 ? -1.569 -4.454 28.209 1.00 90.00 101 GLY A CA 1
ATOM 815 C C . GLY A 1 101 ? -1.859 -4.924 26.782 1.00 90.00 101 GLY A C 1
ATOM 816 O O . GLY A 1 101 ? -1.424 -6.004 26.374 1.00 90.00 101 GLY A O 1
ATOM 817 N N . ALA A 1 102 ? -2.508 -4.084 25.975 1.00 87.94 102 ALA A N 1
ATOM 818 C CA . ALA A 1 102 ? -2.797 -4.385 24.579 1.00 87.94 102 ALA A CA 1
ATOM 819 C C . ALA A 1 102 ? -1.513 -4.549 23.748 1.00 87.94 102 ALA A C 1
ATOM 821 O O . ALA A 1 102 ? -1.376 -5.536 23.022 1.00 87.94 102 ALA A O 1
ATOM 822 N N . LEU A 1 103 ? -0.546 -3.633 23.880 1.00 87.06 103 LEU A N 1
ATOM 823 C CA . LEU A 1 103 ? 0.724 -3.682 23.142 1.00 87.06 103 LEU A CA 1
ATOM 824 C C . LEU A 1 103 ? 1.594 -4.880 23.547 1.00 87.06 103 LEU A C 1
ATOM 826 O O . LEU A 1 103 ? 2.220 -5.528 22.699 1.00 87.06 103 LEU A O 1
ATOM 830 N N . THR A 1 104 ? 1.637 -5.204 24.837 1.00 86.75 104 THR A N 1
ATOM 831 C CA . THR A 1 104 ? 2.392 -6.356 25.347 1.00 86.75 104 THR A CA 1
ATOM 832 C C . THR A 1 104 ? 1.757 -7.682 24.923 1.00 86.75 104 THR A C 1
ATOM 834 O O . THR A 1 104 ? 2.486 -8.588 24.498 1.00 86.75 104 THR A O 1
ATOM 837 N N . GLY A 1 105 ? 0.422 -7.757 24.920 1.00 87.12 105 GLY A N 1
ATOM 838 C CA . GLY A 1 105 ? -0.373 -8.917 24.510 1.00 87.12 105 GLY A CA 1
ATOM 839 C C . GLY A 1 105 ? -0.371 -9.226 23.008 1.00 87.12 105 GLY A C 1
ATOM 840 O O . GLY A 1 105 ? -0.818 -10.299 22.602 1.00 87.12 105 GLY A O 1
ATOM 841 N N . MET A 1 106 ? 0.162 -8.344 22.152 1.00 83.25 106 MET A N 1
ATOM 842 C CA . MET A 1 106 ? 0.206 -8.601 20.709 1.00 83.25 106 MET A CA 1
ATOM 843 C C . MET A 1 106 ? 1.095 -9.810 20.362 1.00 83.25 106 MET A C 1
ATOM 845 O O . MET A 1 106 ? 2.285 -9.862 20.705 1.00 83.25 106 MET A O 1
ATOM 849 N N . GLY A 1 107 ? 0.523 -10.767 19.626 1.00 81.31 107 GLY A N 1
ATOM 850 C CA . GLY A 1 107 ? 1.233 -11.924 19.075 1.00 81.31 107 GLY A CA 1
ATOM 851 C C . GLY A 1 107 ? 2.220 -11.558 17.957 1.00 81.31 107 GLY A C 1
ATOM 852 O O . GLY A 1 107 ? 2.133 -10.494 17.342 1.00 81.31 107 GLY A O 1
ATOM 853 N N . LYS A 1 108 ? 3.171 -12.458 17.675 1.00 76.44 108 LYS A N 1
ATOM 854 C CA . LYS A 1 108 ? 4.110 -12.309 16.547 1.00 76.44 108 LYS A CA 1
ATOM 855 C C . LYS A 1 108 ? 3.335 -12.317 15.219 1.00 76.44 108 LYS A C 1
ATOM 857 O O . LYS A 1 108 ? 2.398 -13.092 15.070 1.00 76.44 108 LYS A O 1
ATOM 862 N N . GLY A 1 109 ? 3.723 -11.462 14.271 1.00 68.25 109 GLY A N 1
ATOM 863 C CA . GLY A 1 109 ? 3.090 -11.377 12.944 1.00 68.25 109 GLY A CA 1
ATOM 864 C C . GLY A 1 109 ? 1.812 -10.537 12.881 1.00 68.25 109 GLY A C 1
ATOM 865 O O . GLY A 1 109 ? 1.239 -10.393 11.809 1.00 68.25 109 GLY A O 1
ATOM 866 N N . LYS A 1 110 ? 1.377 -9.946 14.000 1.00 69.44 110 LYS A N 1
ATOM 867 C CA . LYS A 1 110 ? 0.375 -8.877 13.981 1.00 69.44 110 LYS A CA 1
ATOM 868 C C . LYS A 1 110 ? 1.085 -7.533 13.803 1.00 69.44 110 LYS A C 1
ATOM 870 O O . LYS A 1 110 ? 2.218 -7.369 14.250 1.00 69.44 110 LYS A O 1
ATOM 875 N N . ALA A 1 111 ? 0.434 -6.584 13.152 1.00 65.69 111 ALA A N 1
ATOM 876 C CA . ALA A 1 111 ? 0.811 -5.177 13.143 1.00 65.69 111 ALA A CA 1
ATOM 877 C C . ALA A 1 111 ? -0.477 -4.362 13.334 1.00 6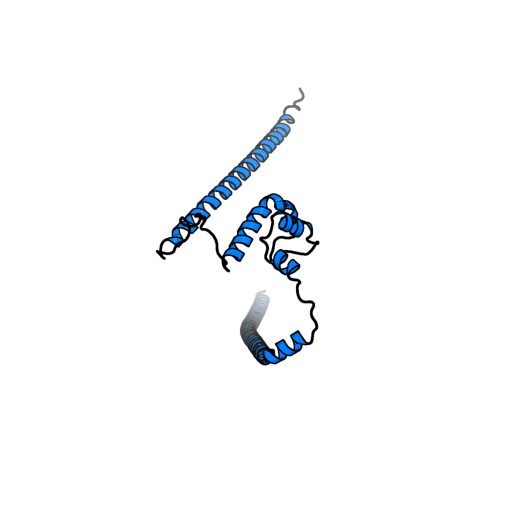5.69 111 ALA A C 1
ATOM 879 O O . ALA A 1 111 ? -1.538 -4.802 12.877 1.00 65.69 111 ALA A O 1
ATOM 880 N N . PRO A 1 112 ? -0.437 -3.226 14.048 1.00 63.44 112 PRO A N 1
ATOM 881 C CA . PRO A 1 112 ? -1.565 -2.309 14.085 1.00 63.44 112 PRO A CA 1
ATOM 882 C C . PRO A 1 112 ? -1.649 -1.607 12.720 1.00 63.44 112 PRO A C 1
ATOM 884 O O . PRO A 1 112 ? -1.030 -0.572 12.499 1.00 63.44 112 PRO A O 1
ATOM 887 N N . GLY A 1 113 ? -2.366 -2.225 11.780 1.00 63.47 113 GLY A N 1
ATOM 888 C CA . GLY A 1 113 ? -2.542 -1.745 10.405 1.00 63.47 113 GLY A CA 1
ATOM 889 C C . GLY A 1 113 ? -1.773 -2.558 9.357 1.00 63.47 113 GLY A C 1
ATOM 890 O O . GLY A 1 113 ? -0.820 -3.266 9.677 1.00 63.47 113 GLY A O 1
ATOM 891 N N . THR A 1 114 ? -2.208 -2.456 8.098 1.00 62.00 114 THR A N 1
ATOM 892 C CA . THR A 1 114 ? -1.633 -3.169 6.941 1.00 62.00 114 THR A CA 1
ATOM 893 C C . THR A 1 114 ? -0.198 -2.745 6.621 1.00 62.00 114 THR A C 1
ATOM 895 O O . THR A 1 114 ? 0.587 -3.592 6.211 1.00 62.00 114 THR A O 1
ATOM 898 N N . ASP A 1 115 ? 0.161 -1.487 6.904 1.00 65.75 115 ASP A N 1
ATOM 899 C CA . ASP A 1 115 ? 1.498 -0.906 6.666 1.00 65.75 115 ASP A CA 1
ATOM 900 C C . ASP A 1 115 ? 2.175 -0.402 7.958 1.00 65.75 115 ASP A C 1
ATOM 902 O O . ASP A 1 115 ? 3.099 0.413 7.935 1.00 65.75 115 ASP A O 1
ATOM 906 N N . GLY A 1 116 ? 1.686 -0.846 9.119 1.00 70.38 116 GLY A N 1
ATOM 907 C CA . GLY A 1 116 ? 2.181 -0.393 10.416 1.00 70.38 116 GLY A CA 1
ATOM 908 C C . GLY A 1 116 ? 3.563 -0.966 10.775 1.00 70.38 116 GLY A C 1
ATOM 909 O O . GLY A 1 116 ? 3.928 -2.058 10.329 1.00 70.38 116 GLY A O 1
ATOM 910 N N . PRO A 1 117 ? 4.337 -0.286 11.646 1.00 79.00 117 PRO A N 1
ATOM 911 C CA . PRO A 1 117 ? 5.534 -0.859 12.250 1.00 79.00 117 PRO A CA 1
ATOM 912 C C . PRO A 1 117 ? 5.259 -2.228 12.892 1.00 79.00 117 PRO A C 1
ATOM 914 O O . PRO A 1 117 ? 4.184 -2.495 13.429 1.00 79.00 117 PRO A O 1
ATOM 917 N N . THR A 1 118 ? 6.249 -3.122 12.872 1.00 85.25 118 THR A N 1
ATOM 918 C CA . THR A 1 118 ? 6.071 -4.470 13.438 1.00 85.25 118 THR A CA 1
ATOM 919 C C . THR A 1 118 ? 5.790 -4.430 14.946 1.00 85.25 118 THR A C 1
ATOM 921 O O . THR A 1 118 ? 6.235 -3.529 15.654 1.00 85.25 118 THR A O 1
ATOM 924 N N . VAL A 1 119 ? 5.153 -5.468 15.499 1.00 86.62 119 VAL A N 1
ATOM 925 C CA . VAL A 1 119 ? 4.978 -5.615 16.963 1.00 86.62 119 VAL A CA 1
ATOM 926 C C . VAL A 1 119 ? 6.291 -5.489 17.744 1.00 86.62 119 VAL A C 1
ATOM 928 O O . VAL A 1 119 ? 6.296 -4.991 18.868 1.00 86.62 119 VAL A O 1
ATOM 931 N N . ARG A 1 120 ? 7.428 -5.884 17.155 1.00 86.00 120 ARG A N 1
ATOM 932 C CA . ARG A 1 120 ? 8.748 -5.714 17.780 1.00 86.00 120 ARG A CA 1
ATOM 933 C C . ARG A 1 120 ? 9.087 -4.238 18.004 1.00 86.00 120 ARG A C 1
ATOM 935 O O . ARG A 1 120 ? 9.652 -3.914 19.042 1.00 86.00 120 ARG A O 1
ATOM 942 N N . PHE A 1 121 ? 8.723 -3.369 17.063 1.00 87.88 121 PHE A N 1
ATOM 943 C CA . PHE A 1 121 ? 8.902 -1.925 17.190 1.00 87.88 121 PHE A CA 1
ATOM 944 C C . PHE A 1 121 ? 8.081 -1.384 18.362 1.00 87.88 121 PHE A C 1
ATOM 946 O O . PHE A 1 121 ? 8.640 -0.791 19.280 1.00 87.88 121 PHE A O 1
ATOM 953 N N . TYR A 1 122 ? 6.779 -1.673 18.396 1.00 87.25 122 TYR A N 1
ATOM 954 C CA . TYR A 1 122 ? 5.915 -1.189 19.472 1.00 87.25 122 TYR A CA 1
ATOM 955 C C . TYR A 1 122 ? 6.356 -1.686 20.847 1.00 87.25 122 TYR A C 1
ATOM 957 O O . TYR A 1 122 ? 6.399 -0.902 21.786 1.00 87.25 122 TYR A O 1
ATOM 965 N N . LYS A 1 123 ? 6.776 -2.950 20.969 1.00 88.75 123 LYS A N 1
ATOM 966 C CA . LYS A 1 123 ? 7.295 -3.486 22.237 1.00 88.75 123 LYS A CA 1
ATOM 967 C C . LYS A 1 123 ? 8.609 -2.830 22.668 1.00 88.75 123 LYS A C 1
ATOM 969 O O . LYS A 1 123 ? 8.800 -2.619 23.860 1.00 88.75 123 LYS A O 1
ATOM 974 N N . ALA A 1 124 ? 9.492 -2.493 21.725 1.00 89.81 124 ALA A N 1
ATOM 975 C CA . ALA A 1 124 ? 10.761 -1.829 22.023 1.00 89.81 124 ALA A CA 1
ATOM 976 C C . ALA A 1 124 ? 10.575 -0.367 22.457 1.00 89.81 124 ALA A C 1
ATOM 978 O O . ALA A 1 124 ? 11.265 0.100 23.359 1.00 89.81 124 ALA A O 1
ATOM 979 N N . TYR A 1 125 ? 9.631 0.343 21.836 1.00 89.31 125 TYR A N 1
ATOM 980 C CA . TYR A 1 125 ? 9.435 1.781 22.035 1.00 89.31 125 TYR A CA 1
ATOM 981 C C . TYR A 1 125 ? 8.186 2.133 22.852 1.00 89.31 125 TYR A C 1
ATOM 983 O O . TYR A 1 125 ? 7.844 3.309 22.948 1.00 89.31 125 TYR A O 1
ATOM 991 N N . LYS A 1 126 ? 7.519 1.155 23.480 1.00 88.12 126 LYS A N 1
ATOM 992 C CA . LYS A 1 126 ? 6.264 1.365 24.225 1.00 88.12 126 LYS A CA 1
ATOM 993 C C . LYS A 1 126 ? 6.350 2.522 25.224 1.00 88.12 126 LYS A C 1
ATOM 995 O O . LYS A 1 126 ? 5.490 3.388 25.223 1.00 88.12 126 LYS A O 1
ATOM 1000 N N . ASN A 1 127 ? 7.448 2.626 25.973 1.00 87.56 127 ASN A N 1
ATOM 1001 C CA . ASN A 1 127 ? 7.628 3.672 26.987 1.00 87.56 127 ASN A CA 1
ATOM 1002 C C . ASN A 1 127 ? 7.669 5.092 26.391 1.00 87.56 127 ASN A C 1
ATOM 1004 O O . ASN A 1 127 ? 7.326 6.053 27.069 1.00 87.56 127 ASN A O 1
ATOM 1008 N N . LEU A 1 128 ? 8.089 5.228 25.130 1.00 88.25 128 LEU A N 1
ATOM 1009 C CA . LEU A 1 128 ? 8.121 6.507 24.417 1.00 88.25 128 LEU A CA 1
ATOM 1010 C C . LEU A 1 128 ? 6.829 6.774 23.646 1.00 88.25 128 LEU A C 1
ATOM 1012 O O . LEU A 1 128 ? 6.504 7.930 23.407 1.00 88.25 128 LEU A O 1
ATOM 1016 N N . LEU A 1 129 ? 6.127 5.721 23.235 1.00 87.31 129 LEU A N 1
ATOM 1017 C CA . LEU A 1 129 ? 4.980 5.809 22.339 1.00 87.31 129 LEU A CA 1
ATOM 1018 C C . LEU A 1 129 ? 3.639 5.828 23.082 1.00 87.31 129 LEU A C 1
ATOM 1020 O O . LEU A 1 129 ? 2.692 6.408 22.570 1.00 87.31 129 LEU A O 1
ATOM 1024 N N . LEU A 1 130 ? 3.533 5.232 24.273 1.00 87.31 130 LEU A N 1
ATOM 1025 C CA . LEU A 1 130 ? 2.257 5.045 24.982 1.00 87.31 130 LEU A CA 1
ATOM 1026 C C . LEU A 1 130 ? 1.464 6.344 25.161 1.00 87.31 130 LEU A C 1
ATOM 1028 O O . LEU A 1 130 ? 0.277 6.381 24.848 1.00 87.31 130 LEU A O 1
ATOM 1032 N N . TRP A 1 131 ? 2.126 7.414 25.602 1.00 87.62 131 TRP A N 1
ATOM 1033 C CA . TRP A 1 131 ? 1.482 8.718 25.765 1.00 87.62 131 TRP A CA 1
ATOM 1034 C C . TRP A 1 131 ? 1.054 9.315 24.416 1.00 87.62 131 TRP A C 1
ATOM 1036 O O . TRP A 1 131 ? -0.068 9.786 24.291 1.00 87.62 131 TRP A O 1
ATOM 1046 N N . GLN A 1 132 ? 1.892 9.199 23.379 1.00 87.06 132 GLN A N 1
ATOM 1047 C CA . GLN A 1 132 ? 1.581 9.697 22.033 1.00 87.06 132 GLN A CA 1
ATOM 1048 C C . GLN A 1 132 ? 0.387 8.969 21.421 1.00 87.06 132 GLN A C 1
ATOM 1050 O O . GLN A 1 132 ? -0.474 9.594 20.809 1.00 87.06 132 GLN A O 1
ATOM 1055 N N . LEU A 1 133 ? 0.325 7.643 21.580 1.00 85.75 133 LEU A N 1
ATOM 1056 C CA . LEU A 1 133 ? -0.807 6.860 21.100 1.00 85.75 133 LEU A CA 1
ATOM 1057 C C . LEU A 1 133 ? -2.087 7.238 21.843 1.00 85.75 133 LEU A C 1
ATOM 1059 O O . LEU A 1 133 ? -3.141 7.299 21.212 1.00 85.75 133 LEU A O 1
ATOM 1063 N N . LYS A 1 134 ? -2.004 7.482 23.156 1.00 86.50 134 LYS A N 1
ATOM 1064 C CA . LYS A 1 134 ? -3.161 7.903 23.946 1.00 86.50 134 LYS A CA 1
ATOM 1065 C C . LYS A 1 134 ? -3.684 9.260 23.486 1.00 86.50 134 LYS A C 1
ATOM 1067 O O . LYS A 1 134 ? -4.880 9.382 23.249 1.00 86.50 134 LYS A O 1
ATOM 1072 N N . ASP A 1 135 ? -2.797 10.229 23.288 1.00 86.62 135 ASP A N 1
ATOM 1073 C CA . ASP A 1 135 ? -3.174 11.565 22.821 1.00 86.62 135 ASP A CA 1
ATOM 1074 C C . ASP A 1 135 ? -3.889 11.503 21.463 1.00 86.62 135 ASP A C 1
ATOM 1076 O O . ASP A 1 135 ? -4.950 12.099 21.291 1.00 86.62 135 ASP A O 1
ATOM 1080 N N . VAL A 1 136 ? -3.358 10.720 20.515 1.00 85.88 136 VAL A N 1
ATOM 1081 C CA . VAL A 1 136 ? -3.980 10.525 19.194 1.00 85.88 136 VAL A CA 1
ATOM 1082 C C . VAL A 1 136 ? -5.339 9.831 19.310 1.00 85.88 136 VAL A C 1
ATOM 1084 O O . VAL A 1 136 ? -6.286 10.196 18.615 1.00 85.88 136 VAL A O 1
ATOM 1087 N N . TYR A 1 137 ? -5.457 8.826 20.179 1.00 83.94 137 TYR A N 1
ATOM 1088 C CA . TYR A 1 137 ? -6.718 8.119 20.395 1.00 83.94 137 TYR A CA 1
ATOM 1089 C C . TYR A 1 137 ? -7.792 9.038 20.989 1.00 83.94 137 TYR A C 1
ATOM 1091 O O . TYR A 1 137 ? -8.924 9.067 20.496 1.00 83.94 137 TYR A O 1
ATOM 1099 N N . ASP A 1 138 ? -7.431 9.814 22.009 1.00 84.31 138 ASP A N 1
ATOM 1100 C CA . ASP A 1 138 ? -8.329 10.762 22.665 1.00 84.31 138 ASP A CA 1
ATOM 1101 C C . ASP A 1 138 ? -8.730 11.894 21.702 1.00 84.31 138 ASP A C 1
ATOM 1103 O O . ASP A 1 138 ? -9.889 12.311 21.697 1.00 84.31 138 ASP A O 1
ATOM 1107 N N . GLU A 1 139 ? -7.828 12.337 20.818 1.00 82.19 139 GLU A N 1
ATOM 1108 C CA . GLU A 1 139 ? -8.138 13.283 19.739 1.00 82.19 139 GLU A CA 1
ATOM 1109 C C . GLU A 1 139 ? -9.159 12.701 18.751 1.00 82.19 139 GLU A C 1
ATOM 1111 O O . GLU A 1 139 ? -10.173 13.339 18.458 1.00 82.19 139 GLU A O 1
ATOM 1116 N N . MET A 1 140 ? -8.944 11.468 18.276 1.00 77.25 140 MET A N 1
ATOM 1117 C CA . MET A 1 140 ? -9.876 10.801 17.361 1.00 77.25 140 MET A CA 1
ATOM 1118 C C . MET A 1 140 ? -11.263 10.634 17.989 1.00 77.25 140 MET A C 1
ATOM 1120 O O . MET A 1 140 ? -12.272 10.912 17.338 1.00 77.25 140 MET A O 1
ATOM 1124 N N . LYS A 1 141 ? -11.333 10.233 19.263 1.00 69.50 141 LYS A N 1
ATOM 1125 C CA . LYS A 1 141 ? -12.600 10.098 19.997 1.00 69.50 141 LYS A CA 1
ATOM 1126 C C . LYS A 1 141 ? -13.262 11.448 20.282 1.00 69.50 141 LYS A C 1
ATOM 1128 O O . LYS A 1 141 ? -14.479 11.555 20.166 1.00 69.50 141 LYS A O 1
ATOM 1133 N N . GLY A 1 142 ? -12.482 12.488 20.576 1.00 60.62 142 GLY A N 1
ATOM 1134 C CA . GLY A 1 142 ? -12.964 13.840 20.873 1.00 60.62 142 GLY A CA 1
ATOM 1135 C C . GLY A 1 142 ? -13.661 14.550 19.706 1.00 60.62 142 GLY A C 1
ATOM 1136 O O . GLY A 1 142 ? -14.347 15.549 19.924 1.00 60.62 142 GLY A O 1
ATOM 1137 N N . THR A 1 143 ? -13.542 14.038 18.477 1.00 50.12 143 THR A N 1
ATOM 1138 C CA . THR A 1 143 ? -14.252 14.581 17.302 1.00 50.12 143 THR A CA 1
ATOM 1139 C C . THR A 1 143 ? -15.700 14.094 17.164 1.00 50.12 143 THR A C 1
ATOM 1141 O O . THR A 1 143 ? -16.464 14.678 16.395 1.00 50.12 143 THR A O 1
ATOM 1144 N N . VAL A 1 144 ? -16.125 13.097 17.951 1.00 45.03 144 VAL A N 1
ATOM 1145 C CA . VAL A 1 144 ? -17.509 12.591 17.993 1.00 45.03 144 VAL A CA 1
ATOM 1146 C C . VAL A 1 144 ? -18.027 12.770 19.424 1.00 45.03 144 VAL A C 1
ATOM 1148 O O . VAL A 1 144 ? -17.801 11.944 20.300 1.00 45.03 144 VAL A O 1
ATOM 1151 N N . GLY A 1 145 ? -18.604 13.944 19.687 1.00 40.56 145 GLY A N 1
ATOM 1152 C CA . GLY A 1 145 ? -18.657 14.525 21.028 1.00 40.56 145 GLY A CA 1
ATOM 1153 C C . GLY A 1 145 ? -19.655 13.941 22.027 1.00 40.56 145 GLY A C 1
ATOM 1154 O O . GLY A 1 145 ? -20.707 13.451 21.644 1.00 40.56 145 GLY A O 1
ATOM 1155 N N . VAL A 1 146 ? -19.355 14.160 23.315 1.00 35.53 146 VAL A N 1
ATOM 1156 C CA . VAL A 1 146 ? -20.308 14.499 24.386 1.00 35.53 146 VAL A CA 1
ATOM 1157 C C . VAL A 1 146 ? -19.577 15.382 25.415 1.00 35.53 146 VAL A C 1
ATOM 1159 O O . VAL A 1 146 ? -18.544 14.997 25.943 1.00 35.53 146 VAL A O 1
ATOM 1162 N N . GLY A 1 147 ? -20.120 16.586 25.632 1.00 36.19 147 GLY A N 1
ATOM 1163 C CA . GLY A 1 147 ? -20.017 17.469 26.806 1.00 36.19 147 GLY A CA 1
ATOM 1164 C C . GLY A 1 147 ? -18.777 17.459 27.713 1.00 36.19 147 GLY A C 1
ATOM 1165 O O . GLY A 1 147 ? -18.587 16.538 28.495 1.00 36.19 147 GLY A O 1
ATOM 1166 N N . GLY A 1 148 ? -18.081 18.602 27.774 1.00 32.44 148 GLY A N 1
ATOM 1167 C CA . GLY A 1 148 ? -17.355 19.005 28.986 1.00 32.44 148 GLY A CA 1
ATOM 1168 C C . GLY A 1 148 ? -15.974 19.609 28.754 1.00 32.44 148 GLY A C 1
ATOM 1169 O O . GLY A 1 148 ? -14.985 18.908 28.639 1.00 32.44 148 GLY A O 1
ATOM 1170 N N . GLU A 1 149 ? -15.928 20.939 28.790 1.00 35.25 149 GLU A N 1
ATOM 1171 C CA . GLU A 1 149 ? -14.774 21.727 29.238 1.00 35.25 149 GLU A CA 1
ATOM 1172 C C . GLU A 1 149 ? -13.526 21.841 28.333 1.00 35.25 149 GLU A C 1
ATOM 1174 O O . GLU A 1 149 ? -12.564 21.078 28.345 1.00 35.25 149 GLU A O 1
ATOM 1179 N N . ARG A 1 150 ? -13.529 22.968 27.608 1.00 46.09 150 ARG A N 1
ATOM 1180 C CA . ARG A 1 150 ? -12.372 23.687 27.061 1.00 46.09 150 ARG A CA 1
ATOM 1181 C C . ARG A 1 150 ? -11.098 23.516 27.906 1.00 46.09 150 ARG A C 1
ATOM 1183 O O . ARG A 1 150 ? -10.951 24.179 28.932 1.00 46.09 150 ARG A O 1
ATOM 1190 N N . ARG A 1 151 ? -10.082 22.845 27.351 1.00 38.81 151 ARG A N 1
ATOM 1191 C CA . ARG A 1 151 ? -8.677 23.198 27.609 1.00 38.81 151 ARG A CA 1
ATOM 1192 C C . ARG A 1 151 ? -7.970 23.655 26.333 1.00 38.81 151 ARG A C 1
ATOM 1194 O O . ARG A 1 151 ? -7.736 22.938 25.372 1.00 38.81 151 ARG A O 1
ATOM 1201 N N . ARG A 1 152 ? -7.706 24.957 26.375 1.00 38.84 152 ARG A N 1
ATOM 1202 C CA . ARG A 1 152 ? -6.982 25.856 25.483 1.00 38.84 152 ARG A CA 1
ATOM 1203 C C . ARG A 1 152 ? -5.547 25.368 25.224 1.00 38.84 152 ARG A C 1
ATOM 1205 O O . ARG A 1 152 ? -4.679 25.746 25.987 1.00 38.84 152 ARG A O 1
ATOM 1212 N N . TRP A 1 153 ? -5.299 24.614 24.147 1.00 37.38 153 TRP A N 1
ATOM 1213 C CA . TRP A 1 153 ? -3.941 24.437 23.577 1.00 37.38 153 TRP A CA 1
ATOM 1214 C C . TRP A 1 153 ? -3.887 24.342 22.037 1.00 37.38 153 TRP A C 1
ATOM 1216 O O . TRP A 1 153 ? -2.879 23.931 21.477 1.00 37.38 153 TRP A O 1
ATOM 1226 N N . ALA A 1 154 ? -4.927 24.796 21.323 1.00 37.81 154 ALA A N 1
ATOM 1227 C CA . ALA A 1 154 ? -4.947 24.782 19.849 1.00 37.81 154 ALA A CA 1
ATOM 1228 C C . ALA A 1 154 ? -5.286 26.136 19.196 1.00 37.81 154 ALA A C 1
ATOM 1230 O O . ALA A 1 154 ? -5.658 26.182 18.027 1.00 37.81 154 ALA A O 1
ATOM 1231 N N . ARG A 1 155 ? -5.154 27.260 19.918 1.00 37.38 155 ARG A N 1
ATOM 1232 C CA . ARG A 1 155 ? -5.383 28.593 19.323 1.00 37.38 155 ARG A CA 1
ATOM 1233 C C . ARG A 1 155 ? -4.152 29.190 18.621 1.00 37.38 155 ARG A C 1
ATOM 1235 O O . ARG A 1 155 ? -4.313 30.172 17.914 1.00 37.38 155 ARG A O 1
ATOM 1242 N N . ASP A 1 156 ? -2.991 28.537 18.704 1.00 37.03 156 ASP A N 1
ATOM 1243 C CA . ASP A 1 156 ? -1.750 29.026 18.079 1.00 37.03 156 ASP A CA 1
ATOM 1244 C C . ASP A 1 156 ? -1.256 28.202 16.887 1.00 37.03 156 ASP A C 1
ATOM 1246 O O . ASP A 1 156 ? -0.157 28.457 16.398 1.00 37.03 156 ASP A O 1
ATOM 1250 N N . ARG A 1 157 ? -2.021 27.224 16.374 1.00 39.62 157 ARG A N 1
ATOM 1251 C CA . ARG A 1 157 ? -1.525 26.491 15.196 1.00 39.62 157 ARG A CA 1
ATOM 1252 C C . ARG A 1 157 ? -2.454 26.233 14.031 1.00 39.62 157 ARG A C 1
ATOM 1254 O O . ARG A 1 157 ? -1.921 26.095 12.941 1.00 39.62 157 ARG A O 1
ATOM 1261 N N . PHE A 1 158 ? -3.774 26.254 14.166 1.00 38.12 158 PHE A N 1
ATOM 1262 C CA . PHE A 1 158 ? -4.630 26.057 12.993 1.00 38.12 158 PHE A CA 1
ATOM 1263 C C . PHE A 1 158 ? -5.985 26.742 13.172 1.00 38.12 158 PHE A C 1
ATOM 1265 O O . PHE A 1 158 ? -6.923 26.161 13.705 1.00 38.12 158 PHE A O 1
ATOM 1272 N N . CYS A 1 159 ? -6.108 27.981 12.691 1.00 31.55 159 CYS A N 1
ATOM 1273 C CA . CYS A 1 159 ? -7.396 28.462 12.208 1.00 31.55 159 CYS A CA 1
ATOM 1274 C C . CYS A 1 159 ? -7.200 29.313 10.952 1.00 31.55 159 CYS A C 1
ATOM 1276 O O . CYS A 1 159 ? -6.461 30.293 10.928 1.00 31.55 159 CYS A O 1
ATOM 1278 N N . CYS A 1 160 ? -7.837 28.835 9.894 1.00 33.62 160 CYS A N 1
ATOM 1279 C CA . CYS A 1 160 ? -7.832 29.295 8.522 1.00 33.62 160 CYS A CA 1
ATOM 1280 C C . CYS A 1 160 ? -8.093 30.799 8.359 1.00 33.62 160 CYS A C 1
ATOM 1282 O O . CYS A 1 160 ? -9.205 31.253 8.595 1.00 33.62 160 CYS A O 1
ATOM 1284 N N . CYS A 1 161 ? -7.107 31.529 7.836 1.00 29.36 161 CYS A N 1
ATOM 1285 C CA . CYS A 1 161 ? -7.305 32.616 6.875 1.00 29.36 161 CYS A CA 1
ATOM 1286 C C . CYS A 1 161 ? -5.966 32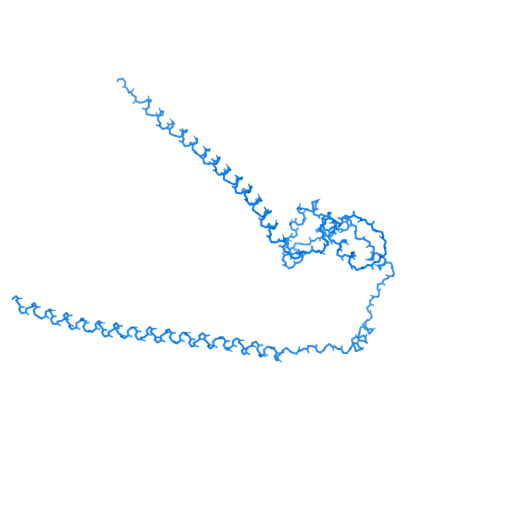.899 6.176 1.00 29.36 161 CYS A C 1
ATOM 1288 O O . CYS A 1 161 ? -4.981 33.216 6.832 1.00 29.36 161 CYS A O 1
ATOM 1290 N N . GLY A 1 162 ? -5.926 32.759 4.848 1.00 30.92 162 GLY A N 1
ATOM 1291 C CA . GLY A 1 162 ? -4.765 33.125 4.028 1.00 30.92 162 GLY A CA 1
ATOM 1292 C C . GLY A 1 162 ? -4.099 31.960 3.295 1.00 30.92 162 GLY A C 1
ATOM 1293 O O . GLY A 1 162 ? -2.942 31.625 3.547 1.00 30.92 162 GLY A O 1
ATOM 1294 N N . ARG A 1 163 ? -4.813 31.364 2.328 1.00 40.88 163 ARG A N 1
ATOM 1295 C CA . ARG A 1 163 ? -4.189 30.660 1.195 1.00 40.88 163 ARG A CA 1
ATOM 1296 C C . ARG A 1 163 ? -3.230 31.638 0.510 1.00 40.88 163 ARG A C 1
ATOM 1298 O O . ARG A 1 163 ? -3.707 32.412 -0.295 1.00 40.88 163 ARG A O 1
ATOM 1305 N N . PHE A 1 164 ? -1.948 31.664 0.868 1.00 35.06 164 PHE A N 1
ATOM 1306 C CA . PHE A 1 164 ? -0.840 32.135 0.010 1.00 35.06 164 PHE A CA 1
ATOM 1307 C C . PHE A 1 164 ? 0.547 31.966 0.665 1.00 35.06 164 PHE A C 1
ATOM 1309 O O . PHE A 1 164 ? 1.549 31.990 -0.040 1.00 35.06 164 PHE A O 1
ATOM 1316 N N . SER A 1 165 ? 0.644 31.708 1.978 1.00 37.88 165 SER A N 1
ATOM 1317 C CA . SER A 1 165 ? 1.950 31.662 2.676 1.00 37.88 165 SER A CA 1
ATOM 1318 C C . SER A 1 165 ? 2.448 30.267 3.093 1.00 37.88 165 SER A C 1
ATOM 1320 O O . SER A 1 165 ? 3.548 30.153 3.628 1.00 37.88 165 SER A O 1
ATOM 1322 N N . GLN A 1 166 ? 1.700 29.187 2.832 1.00 37.31 166 GLN A N 1
ATOM 1323 C CA . GLN A 1 166 ? 2.100 27.829 3.253 1.00 37.31 166 GLN A CA 1
ATOM 1324 C C . GLN A 1 166 ? 3.235 27.205 2.420 1.00 37.31 166 GLN A C 1
ATOM 1326 O O . GLN A 1 166 ? 3.932 26.330 2.929 1.00 37.31 166 GLN A O 1
ATOM 1331 N N . GLN A 1 167 ? 3.488 27.662 1.187 1.00 37.09 167 GLN A N 1
ATOM 1332 C CA . GLN A 1 167 ? 4.574 27.086 0.377 1.00 37.09 167 GLN A CA 1
ATOM 1333 C C . GLN A 1 167 ? 5.978 27.504 0.850 1.00 37.09 167 GLN A C 1
ATOM 1335 O O . GLN A 1 167 ? 6.924 26.738 0.699 1.00 37.09 167 GLN A O 1
ATOM 1340 N N . ILE A 1 168 ? 6.127 28.665 1.497 1.00 45.50 168 ILE A N 1
ATOM 1341 C CA . ILE A 1 168 ? 7.448 29.177 1.902 1.00 45.50 168 ILE A CA 1
ATOM 1342 C C . ILE A 1 168 ? 7.935 28.524 3.213 1.00 45.50 168 ILE A C 1
ATOM 1344 O O . ILE A 1 168 ? 9.127 28.267 3.378 1.00 45.50 168 ILE A O 1
ATOM 1348 N N . TYR A 1 169 ? 7.028 28.177 4.134 1.00 40.62 169 TYR A N 1
ATOM 1349 C CA . TYR A 1 169 ? 7.409 27.691 5.471 1.00 40.62 169 TYR A CA 1
ATOM 1350 C C . TYR A 1 169 ? 7.763 26.190 5.523 1.00 40.62 169 TYR A C 1
ATOM 1352 O O . TYR A 1 169 ? 8.590 25.772 6.338 1.00 40.62 169 TYR A O 1
ATOM 1360 N N . ILE A 1 170 ? 7.190 25.376 4.625 1.00 43.22 170 ILE A N 1
ATOM 1361 C CA . ILE A 1 170 ? 7.539 23.949 4.490 1.00 43.22 170 ILE A CA 1
ATOM 1362 C C . ILE A 1 170 ? 8.938 23.799 3.867 1.00 43.22 170 ILE A C 1
ATOM 1364 O O . ILE A 1 170 ? 9.730 22.977 4.328 1.00 43.22 170 ILE A O 1
ATOM 1368 N N . ALA A 1 171 ? 9.292 24.656 2.902 1.00 40.81 171 ALA A N 1
ATOM 1369 C CA . ALA A 1 171 ? 10.625 24.669 2.298 1.00 40.81 171 ALA A CA 1
ATOM 1370 C C . ALA A 1 171 ? 11.729 25.028 3.316 1.00 40.81 171 ALA A C 1
ATOM 1372 O O . ALA A 1 171 ? 12.790 24.402 3.329 1.00 40.81 171 ALA A O 1
ATOM 1373 N N . TYR A 1 172 ? 11.464 25.970 4.230 1.00 43.38 172 TYR A N 1
ATOM 1374 C CA . TYR A 1 172 ? 12.461 26.438 5.202 1.00 43.38 172 TYR A CA 1
ATOM 1375 C C . TYR A 1 172 ? 12.794 25.409 6.300 1.00 43.38 172 TYR A C 1
ATOM 1377 O O . TYR A 1 172 ? 13.957 25.277 6.692 1.00 43.38 172 TYR A O 1
ATOM 1385 N N . ASN A 1 173 ? 11.809 24.630 6.768 1.00 43.16 173 ASN A N 1
ATOM 1386 C CA . ASN A 1 173 ? 12.021 23.600 7.799 1.00 43.16 173 ASN A CA 1
ATOM 1387 C C . ASN A 1 173 ? 12.599 22.285 7.249 1.00 43.16 173 ASN A C 1
ATOM 1389 O O . ASN A 1 173 ? 13.316 21.584 7.966 1.00 43.16 173 ASN A O 1
ATOM 1393 N N . PHE A 1 174 ? 12.338 21.958 5.978 1.00 41.75 174 PHE A N 1
ATOM 1394 C CA . PHE A 1 174 ? 12.990 20.822 5.321 1.00 41.75 174 PHE A CA 1
ATOM 1395 C C . PHE A 1 174 ? 14.459 21.145 4.998 1.00 41.75 174 PHE A C 1
ATOM 1397 O O . PHE A 1 174 ? 15.342 20.325 5.246 1.00 41.75 174 PHE A O 1
ATOM 1404 N N . SER A 1 175 ? 14.745 22.378 4.558 1.00 47.66 175 SER A N 1
ATOM 1405 C CA . SER A 1 175 ? 16.104 22.828 4.229 1.00 47.66 175 SER A CA 1
ATOM 1406 C C . SER A 1 175 ? 17.033 22.900 5.445 1.00 47.66 175 SER A C 1
ATOM 1408 O O . SER A 1 175 ? 18.197 22.515 5.344 1.00 47.66 175 SER A O 1
ATOM 1410 N N . THR A 1 176 ? 16.552 23.357 6.605 1.00 52.00 176 THR A N 1
ATOM 1411 C CA . THR A 1 176 ? 17.376 23.490 7.826 1.00 52.00 176 THR A CA 1
ATOM 1412 C C . THR A 1 176 ? 17.656 22.147 8.499 1.00 52.00 176 THR A C 1
ATOM 1414 O O . THR A 1 176 ? 18.769 21.908 8.958 1.00 52.00 176 THR A O 1
ATOM 1417 N N . ARG A 1 177 ? 16.699 21.211 8.498 1.00 51.81 177 ARG A N 1
ATOM 1418 C CA . ARG A 1 177 ? 16.941 19.854 9.019 1.00 51.81 177 ARG A CA 1
ATOM 1419 C C . ARG A 1 177 ? 17.823 19.019 8.089 1.00 51.81 177 ARG A C 1
ATOM 1421 O O . ARG A 1 177 ? 18.688 18.298 8.579 1.00 51.81 177 ARG A O 1
ATOM 1428 N N . ALA A 1 178 ? 17.674 19.162 6.770 1.00 55.78 178 ALA A N 1
ATOM 1429 C CA . ALA A 1 178 ? 18.532 18.481 5.801 1.00 55.78 178 ALA A CA 1
ATOM 1430 C C . ALA A 1 178 ? 19.982 18.991 5.846 1.00 55.78 178 ALA A C 1
ATOM 1432 O O . ALA A 1 178 ? 20.909 18.186 5.839 1.00 55.78 178 ALA A O 1
ATOM 1433 N N . THR A 1 179 ? 20.200 20.305 5.971 1.00 59.56 179 THR A N 1
ATOM 1434 C CA . THR A 1 179 ? 21.558 20.867 6.098 1.00 59.56 179 THR A CA 1
ATOM 1435 C C . THR A 1 179 ? 22.246 20.437 7.388 1.00 59.56 179 THR A C 1
ATOM 1437 O O . THR A 1 179 ? 23.420 20.080 7.336 1.00 59.56 179 THR A O 1
ATOM 1440 N N . VAL A 1 180 ? 21.544 20.359 8.524 1.00 68.25 180 VAL A N 1
ATOM 1441 C CA . VAL A 1 180 ? 22.138 19.850 9.776 1.00 68.25 180 VAL A CA 1
ATOM 1442 C C . VAL A 1 180 ? 22.542 18.378 9.640 1.00 68.25 180 VAL A C 1
ATOM 1444 O O . VAL A 1 180 ? 23.654 18.019 10.016 1.00 68.25 180 VAL A O 1
ATOM 1447 N N . ILE A 1 181 ? 21.700 17.536 9.033 1.00 69.50 181 ILE A N 1
ATOM 1448 C CA . ILE A 1 181 ? 22.017 16.113 8.824 1.00 69.50 181 ILE A CA 1
ATOM 1449 C C . ILE A 1 181 ? 23.198 15.943 7.859 1.00 69.50 181 ILE A C 1
ATOM 1451 O O . ILE A 1 181 ? 24.102 15.158 8.136 1.00 69.50 181 ILE A O 1
ATOM 1455 N N . ILE A 1 182 ? 23.237 16.705 6.762 1.00 69.56 182 ILE A N 1
ATOM 1456 C CA . ILE A 1 182 ? 24.337 16.647 5.790 1.00 69.56 182 ILE A CA 1
ATOM 1457 C C . ILE A 1 182 ? 25.645 17.140 6.420 1.00 69.56 182 ILE A C 1
ATOM 1459 O O . ILE A 1 182 ? 26.675 16.506 6.223 1.00 69.56 182 ILE A O 1
ATOM 1463 N N . THR A 1 183 ? 25.619 18.204 7.228 1.00 70.38 183 THR A N 1
ATOM 1464 C CA . THR A 1 183 ? 26.821 18.729 7.910 1.00 70.38 183 THR A CA 1
ATOM 1465 C C . THR A 1 183 ? 27.352 17.758 8.973 1.00 70.38 183 THR A C 1
ATOM 1467 O O . THR A 1 183 ? 28.563 17.582 9.127 1.00 70.38 183 THR A O 1
ATOM 1470 N N . LEU A 1 184 ? 26.463 17.067 9.693 1.00 74.50 184 LEU A N 1
ATOM 1471 C CA . LEU A 1 184 ? 26.856 16.015 10.636 1.00 74.50 184 LEU A CA 1
ATOM 1472 C C . LEU A 1 184 ? 27.422 14.784 9.913 1.00 74.50 184 LEU A C 1
ATOM 1474 O O . LEU A 1 184 ? 28.412 14.208 10.356 1.00 74.50 184 LEU A O 1
ATOM 1478 N N . ALA A 1 185 ? 26.852 14.411 8.766 1.00 76.94 185 ALA A N 1
ATOM 1479 C CA . ALA A 1 185 ? 27.355 13.301 7.963 1.00 76.94 185 ALA A CA 1
ATOM 1480 C C . ALA A 1 185 ? 28.723 13.607 7.327 1.00 76.94 185 ALA A C 1
ATOM 1482 O O . ALA A 1 185 ? 29.608 12.751 7.331 1.00 76.94 185 ALA A O 1
ATOM 1483 N N . THR A 1 186 ? 28.936 14.825 6.818 1.00 75.81 186 THR A N 1
ATOM 1484 C CA . THR A 1 186 ? 30.222 15.223 6.222 1.00 75.81 186 THR A CA 1
ATOM 1485 C C . THR A 1 186 ? 31.318 15.391 7.268 1.00 75.81 186 THR A C 1
ATOM 1487 O O . THR A 1 186 ? 32.440 14.950 7.031 1.00 75.81 186 THR A O 1
ATOM 1490 N N . SER A 1 187 ? 31.012 15.943 8.446 1.00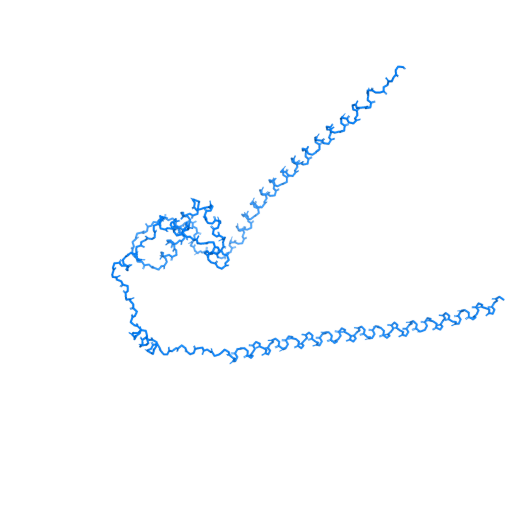 79.25 187 SER A N 1
ATOM 1491 C CA . SER A 1 187 ? 31.978 16.012 9.554 1.00 79.25 187 SER A CA 1
ATOM 1492 C C . SER A 1 187 ? 32.366 14.624 10.072 1.00 79.25 187 SER A C 1
ATOM 1494 O O . SER A 1 187 ? 33.554 14.360 10.261 1.00 79.25 187 SER A O 1
ATOM 1496 N N . ALA A 1 188 ? 31.412 13.695 10.197 1.00 77.50 188 ALA A N 1
ATOM 1497 C CA . ALA A 1 188 ? 31.708 12.303 10.535 1.00 77.50 188 ALA A CA 1
ATOM 1498 C C . ALA A 1 188 ? 32.579 11.617 9.467 1.00 77.50 188 ALA A C 1
ATOM 1500 O O . ALA A 1 188 ? 33.542 10.931 9.807 1.00 77.50 188 ALA A O 1
ATOM 1501 N N . TYR A 1 189 ? 32.294 11.839 8.179 1.00 76.56 189 TYR A N 1
ATOM 1502 C CA . TYR A 1 189 ? 33.092 11.291 7.080 1.00 76.56 189 TYR A CA 1
ATOM 1503 C C . TYR A 1 189 ? 34.525 11.843 7.065 1.00 76.56 189 TYR A C 1
ATOM 1505 O O . TYR A 1 189 ? 35.474 11.081 6.889 1.00 76.56 189 TYR A O 1
ATOM 1513 N N . LEU A 1 190 ? 34.708 13.144 7.311 1.00 76.25 190 LEU A N 1
ATOM 1514 C CA . LEU A 1 190 ? 36.035 13.761 7.394 1.00 76.25 190 LEU A CA 1
ATOM 1515 C C . LEU A 1 190 ? 36.839 13.249 8.595 1.00 76.25 190 LEU A C 1
ATOM 1517 O O . LEU A 1 190 ? 38.028 12.983 8.444 1.00 76.25 190 LEU A O 1
ATOM 1521 N N . LEU A 1 191 ? 36.211 13.032 9.754 1.00 75.25 191 LEU A N 1
ATOM 1522 C CA . LEU A 1 191 ? 36.872 12.408 10.909 1.00 75.25 191 LEU A CA 1
ATOM 1523 C C . LEU A 1 191 ? 37.287 10.958 10.618 1.00 75.25 191 LEU A C 1
ATOM 1525 O O . LEU A 1 191 ? 38.358 10.514 11.037 1.00 75.25 191 LEU A O 1
ATOM 1529 N N . LEU A 1 192 ? 36.479 10.224 9.852 1.00 74.12 192 LEU A N 1
ATOM 1530 C CA . LEU A 1 192 ? 36.803 8.860 9.440 1.00 74.12 192 LEU A CA 1
ATOM 1531 C C . LEU A 1 192 ? 37.969 8.834 8.437 1.00 74.12 192 LEU A C 1
ATOM 1533 O O . LEU A 1 192 ? 38.869 8.010 8.554 1.00 74.12 192 LEU A O 1
ATOM 1537 N N . GLN A 1 193 ? 38.017 9.783 7.500 1.00 73.44 193 GLN A N 1
ATOM 1538 C CA . GLN A 1 193 ? 39.157 9.937 6.590 1.00 73.44 193 GLN A CA 1
ATOM 1539 C C . GLN A 1 193 ? 40.427 10.378 7.329 1.00 73.44 193 GLN A C 1
ATOM 1541 O O . GLN A 1 193 ? 41.507 9.870 7.041 1.00 73.44 193 GLN A O 1
ATOM 1546 N N . PHE A 1 194 ? 40.312 11.262 8.323 1.00 69.25 194 PHE A N 1
ATOM 1547 C CA . PHE A 1 194 ? 41.452 11.719 9.117 1.00 69.25 194 PHE A CA 1
ATOM 1548 C C . PHE A 1 194 ? 42.043 10.594 9.977 1.00 69.25 194 PHE A C 1
ATOM 1550 O O . PHE A 1 194 ? 43.257 10.427 10.030 1.00 69.25 194 PHE A O 1
ATOM 1557 N N . THR A 1 195 ? 41.200 9.763 10.595 1.00 68.69 195 THR A N 1
ATOM 1558 C CA . THR A 1 195 ? 41.660 8.592 11.364 1.00 68.69 195 THR A CA 1
ATOM 1559 C C . THR A 1 195 ? 42.296 7.525 10.472 1.00 68.69 195 THR A C 1
ATOM 1561 O O . THR A 1 195 ? 43.332 6.964 10.830 1.00 68.69 195 THR A O 1
ATOM 1564 N N . VAL A 1 196 ? 41.747 7.286 9.276 1.00 70.38 196 VAL A N 1
ATOM 1565 C CA . VAL A 1 196 ? 42.369 6.406 8.273 1.00 70.38 196 VAL A CA 1
ATOM 1566 C C . VAL A 1 196 ? 43.707 6.976 7.784 1.00 70.38 196 VAL A C 1
ATOM 1568 O O . VAL A 1 196 ? 44.667 6.220 7.638 1.00 70.38 196 VAL A O 1
ATOM 1571 N N . ALA A 1 197 ? 43.814 8.293 7.590 1.00 65.88 197 ALA A N 1
ATOM 1572 C CA . ALA A 1 197 ? 45.056 8.954 7.194 1.00 65.88 197 ALA A CA 1
ATOM 1573 C C . ALA A 1 197 ? 46.134 8.883 8.289 1.00 65.88 197 ALA A C 1
ATOM 1575 O O . ALA A 1 197 ? 47.268 8.524 7.982 1.00 65.88 197 ALA A O 1
ATOM 1576 N N . GLN A 1 198 ? 45.786 9.114 9.562 1.00 70.00 198 GLN A N 1
ATOM 1577 C CA . GLN A 1 198 ? 46.732 8.957 10.676 1.00 70.00 198 GLN A CA 1
ATOM 1578 C C . GLN A 1 198 ? 47.248 7.522 10.791 1.00 70.00 198 GLN A C 1
ATOM 1580 O O . GLN A 1 198 ? 48.447 7.306 10.959 1.00 70.00 198 GLN A O 1
ATOM 1585 N N . LYS A 1 199 ? 46.366 6.534 10.612 1.00 65.38 199 LYS A N 1
ATOM 1586 C CA . LYS A 1 199 ? 46.758 5.122 10.628 1.00 65.38 199 LYS A CA 1
ATOM 1587 C C . LYS A 1 199 ? 47.643 4.756 9.433 1.00 65.38 199 LYS A C 1
ATOM 1589 O O . LYS A 1 199 ? 48.533 3.924 9.554 1.00 65.38 199 LYS A O 1
ATOM 1594 N N . ARG A 1 200 ? 47.448 5.403 8.280 1.00 58.75 200 ARG A N 1
ATOM 1595 C CA . ARG A 1 200 ? 48.307 5.234 7.100 1.00 58.75 200 ARG A CA 1
ATOM 1596 C C . ARG A 1 200 ? 49.690 5.863 7.292 1.00 58.75 200 ARG A C 1
ATOM 1598 O O . ARG A 1 200 ? 50.667 5.263 6.857 1.00 58.75 200 ARG A O 1
ATOM 1605 N N . GLU A 1 201 ? 49.781 7.015 7.959 1.00 60.09 201 GLU A N 1
ATOM 1606 C CA . GLU A 1 201 ? 51.062 7.650 8.307 1.00 60.09 201 GLU A CA 1
ATOM 1607 C C . GLU A 1 201 ? 51.875 6.825 9.315 1.00 60.09 201 GLU A C 1
ATOM 1609 O O . GLU A 1 201 ? 53.093 6.700 9.172 1.00 60.09 201 GLU A O 1
ATOM 1614 N N . GLU A 1 202 ? 51.202 6.219 10.295 1.00 61.03 202 GLU A N 1
ATOM 1615 C CA . GLU A 1 202 ? 51.796 5.285 11.258 1.00 61.03 202 GLU A CA 1
ATOM 1616 C C . GLU A 1 202 ? 52.402 4.064 10.544 1.00 61.03 202 GLU A C 1
ATOM 1618 O O . GLU A 1 202 ? 53.575 3.753 10.734 1.00 61.03 202 GLU A O 1
ATOM 1623 N N . TRP A 1 203 ? 51.670 3.475 9.591 1.00 54.50 203 TRP A N 1
ATOM 1624 C CA . TRP A 1 203 ? 52.170 2.369 8.764 1.00 54.50 203 TRP A CA 1
ATOM 1625 C C . TRP A 1 203 ? 53.342 2.768 7.856 1.00 54.50 203 TRP A C 1
ATOM 1627 O O . TRP A 1 203 ? 54.252 1.972 7.635 1.00 54.50 203 TRP A O 1
ATOM 1637 N N . THR A 1 204 ? 53.363 3.994 7.324 1.00 56.69 204 THR A N 1
ATOM 1638 C CA . THR A 1 204 ? 54.515 4.473 6.540 1.00 56.69 204 THR A CA 1
ATOM 1639 C C . THR A 1 204 ? 55.740 4.785 7.400 1.00 56.69 204 THR A C 1
ATOM 1641 O O . THR A 1 204 ? 56.856 4.578 6.931 1.00 56.69 204 THR A O 1
ATOM 1644 N N . ARG A 1 205 ? 55.571 5.212 8.663 1.00 55.66 205 ARG A N 1
ATOM 1645 C CA . ARG A 1 205 ? 56.697 5.374 9.602 1.00 55.66 205 ARG A CA 1
ATOM 1646 C C . ARG A 1 205 ? 57.305 4.037 10.011 1.00 55.66 205 ARG A C 1
ATOM 1648 O O . ARG A 1 205 ? 58.527 3.964 10.096 1.00 55.66 205 ARG A O 1
ATOM 1655 N N . ASP A 1 206 ? 56.496 2.996 10.192 1.00 56.81 206 ASP A N 1
ATOM 1656 C CA . ASP A 1 206 ? 57.002 1.643 10.463 1.00 56.81 206 ASP A CA 1
ATOM 1657 C C . ASP A 1 206 ? 57.798 1.083 9.272 1.00 56.81 206 ASP A C 1
ATOM 1659 O O . ASP A 1 206 ? 58.855 0.476 9.453 1.00 56.81 206 ASP A O 1
ATOM 1663 N N . LEU A 1 207 ? 57.363 1.368 8.038 1.00 54.03 207 LEU A N 1
ATOM 1664 C CA . LEU A 1 207 ? 58.081 0.963 6.822 1.00 54.03 207 LEU A CA 1
ATOM 1665 C C . LEU A 1 207 ? 59.393 1.743 6.589 1.00 54.03 207 LEU A C 1
ATOM 1667 O O . LEU A 1 207 ? 60.348 1.174 6.055 1.00 54.03 207 LEU A O 1
ATOM 1671 N N . ASP A 1 208 ? 59.476 3.012 7.003 1.00 53.28 208 ASP A N 1
ATOM 1672 C CA . ASP A 1 208 ? 60.711 3.816 6.935 1.00 53.28 208 ASP A CA 1
ATOM 1673 C C . ASP A 1 208 ? 61.651 3.606 8.140 1.00 53.28 208 ASP A C 1
ATOM 1675 O O . ASP A 1 208 ? 62.862 3.839 8.037 1.00 53.28 208 ASP A O 1
ATOM 1679 N N . GLY A 1 209 ? 61.130 3.145 9.281 1.00 53.62 209 GLY A N 1
ATOM 1680 C CA . GLY A 1 209 ? 61.918 2.730 10.445 1.00 53.62 209 GLY A CA 1
ATOM 1681 C C . GLY A 1 209 ? 62.760 1.484 10.162 1.00 53.62 209 GLY A C 1
ATOM 1682 O O . GLY A 1 209 ? 63.939 1.441 10.517 1.00 53.62 209 GLY A O 1
ATOM 1683 N N . ASP A 1 210 ? 62.211 0.524 9.415 1.00 53.09 210 ASP A N 1
ATOM 1684 C CA . ASP A 1 210 ? 62.897 -0.730 9.064 1.00 53.09 210 ASP A CA 1
ATOM 1685 C C . ASP A 1 210 ? 63.991 -0.556 7.980 1.00 53.09 210 ASP A C 1
ATOM 1687 O O . ASP A 1 210 ? 64.856 -1.417 7.790 1.00 53.09 210 ASP A O 1
ATOM 1691 N N . ARG A 1 211 ? 64.033 0.599 7.293 1.00 50.59 211 ARG A N 1
ATOM 1692 C CA . ARG A 1 211 ? 65.115 0.947 6.347 1.00 50.59 211 ARG A CA 1
ATOM 1693 C C . ARG A 1 211 ? 66.316 1.642 6.988 1.00 50.59 211 ARG A C 1
ATOM 1695 O O . ARG A 1 211 ? 67.382 1.655 6.379 1.00 50.59 211 ARG A O 1
ATOM 1702 N N . ARG A 1 212 ? 66.196 2.185 8.205 1.00 50.06 212 ARG A N 1
ATOM 1703 C CA . ARG A 1 212 ? 67.320 2.826 8.926 1.00 50.06 212 ARG A CA 1
ATOM 1704 C C . ARG A 1 212 ? 68.056 1.902 9.903 1.00 50.06 212 ARG A C 1
ATOM 1706 O O . ARG A 1 212 ? 69.066 2.312 10.461 1.00 50.06 212 ARG A O 1
ATOM 1713 N N . GLY A 1 213 ? 67.609 0.653 10.053 1.00 50.56 213 GLY A N 1
ATOM 1714 C CA . GLY A 1 213 ? 68.264 -0.377 10.875 1.00 50.56 213 GLY A CA 1
ATOM 1715 C C . GLY A 1 213 ? 69.212 -1.327 10.128 1.00 50.56 213 GLY A C 1
ATOM 1716 O O . GLY A 1 213 ? 69.745 -2.248 10.738 1.00 50.56 213 GLY A O 1
ATOM 1717 N N . ARG A 1 214 ? 69.434 -1.144 8.818 1.00 49.09 214 ARG A N 1
ATOM 1718 C CA . ARG A 1 214 ? 70.331 -1.990 8.006 1.00 49.09 214 ARG A CA 1
ATOM 1719 C C . ARG A 1 214 ? 71.350 -1.157 7.228 1.00 49.09 214 ARG A C 1
ATOM 1721 O O . ARG A 1 214 ? 71.347 -1.131 6.004 1.00 49.09 214 ARG A O 1
ATOM 1728 N N . LEU A 1 215 ? 72.242 -0.496 7.956 1.00 48.78 215 LEU A N 1
ATOM 1729 C CA . LEU A 1 215 ? 73.577 -0.188 7.447 1.00 48.78 215 LEU A CA 1
ATOM 1730 C C . LEU A 1 215 ? 74.568 -1.026 8.264 1.00 48.78 215 LEU A C 1
ATOM 1732 O O . LEU A 1 215 ? 74.751 -0.732 9.446 1.00 48.78 215 LEU A O 1
ATOM 1736 N N . PRO A 1 216 ? 75.152 -2.101 7.704 1.00 48.31 216 PRO A N 1
ATOM 1737 C CA . PRO A 1 216 ? 76.346 -2.683 8.294 1.00 48.31 216 PRO A CA 1
ATOM 1738 C C . PRO A 1 216 ? 77.525 -1.714 8.107 1.00 48.31 216 PRO A C 1
ATOM 1740 O O . PRO A 1 216 ? 77.573 -0.978 7.119 1.00 48.31 216 PRO A O 1
ATOM 1743 N N . ALA A 1 217 ? 78.410 -1.708 9.105 1.00 45.09 217 ALA A N 1
ATOM 1744 C CA . ALA A 1 217 ? 79.686 -0.996 9.125 1.00 45.09 217 ALA A CA 1
ATOM 1745 C C . ALA A 1 217 ? 80.601 -1.360 7.944 1.00 45.09 217 ALA A C 1
ATOM 1747 O O . ALA A 1 217 ? 80.497 -2.509 7.451 1.00 45.09 217 ALA A O 1
#

Radius of gyration: 39.22 Å; chains: 1; bounding box: 116×48×97 Å

Secondary structure (DSSP, 8-state):
-HHHHHHHHHHHHHHHHHHHHHHHHHHHHHHHHHHHHHHHHHHHHHHHHHHHHHHHHH--------HHHHHHHHHHS-PPPPPHHHHHHHHSPPPHHHHHHHHHHPPTT--SSTTPPPHHHHHHHHHHHHHHHHHHHHHHHHTS----------TTT-----TTSHHHHHHHHHHHHHHHHHHHHHHHHHHHHHHHHHHHHHHHHHHHHTTSS----

Foldseek 3Di:
DVVVVVVVVVVVVVVVVVVVVVVVVVVVVVVVVVVVVVVVVVVVVVVVVVVVVVVVVVPPPPPPPDVVVVVVVVVVPPDDDDDPVNVVVVPDQDDLVNVVVVLVPDDFPDAPDPPHDGSVVCVVCVVVCSVVVSVVVVVVVVVVDDDDDDDDDPPPDDDDDDPPPVVVVVVVVVVVVVVVVVVVVVVVVVVVVVVVVVVVVVVVVVVVVVVVVDDDD

pLDDT: mean 73.24, std 19.33, range [29.36, 97.12]

Organism: Pleurodeles waltl (NCBI:txid8319)

Sequence (217 aa):
MTESLDKHMERLDQSKRRVSEVEDGQTQLAAGHVKLSKEVHSLLLKVDDLEVRSWRNKLHIVVTPDQEALLDYLTHINMPRLTDKDRDVLMAPLMLEEMDGALTGMGKGKAPGTDGPTVRFYKAYKNLLLWQLKDVYDEMKGTVGVGGERRRWARDRFCCCGRFSQQIYIAYNFSTRATVIITLATSAYLLLQFTVAQKREEWTRDLDGDRRGRLPA